Protein AF-A0A428RI08-F1 (afdb_monomer)

Secondary structure (DSSP, 8-state):
---------------------PPP-----PPPPPPPPP-------------------------------------S-TTTHHHHHHHHHHHHHHHHHHHHHHHHHHHHHHHHHHHHHHHHHHHHHHHHHHHHHHHHHHHHHHHHHHHHHHHHHHHHHHHHHHHHHHHHHHHHHHHHHHHHHHHHHHHHHHHHHHHHHHHHHHHHHHHHHHHHS--TT---HHHHHHHHHHHHHHHHHHHHHHHTT----GGGS-HHHHHHHHHH-TTHHHHHHH-HHHHHHHHHHHHHHHHHH-SSSTT--HHHHHHHHHHHHHHHHHHTTTTTSS-SSHHHHTT--

pLDDT: mean 71.92, std 23.35, range [28.39, 98.62]

Organism: NCBI:txid1325733

Sequence (337 aa):
MNTSEKRRPGPGNSSAHTLRTGVPNPNRNSMPAMPPRAAMAANTVSSPEETIEGGAPLTERKEKDATTTRSGSVKDKDREKERKERREKREKKERDRELEAALKEKDEKIAYLEKEMGIMEREFHRELDKLSQNESETATFWQAKHSALNQQFLRTDTELRLLRAEVEVREGEREELREGWEVLRRELKERDNEIRGLRGQVRGLKEWVSNSTRTDGQTCDEVFGDGMARLGNGLQNWVIVNFRKAKIKLDELDEATLAEINELVPMYEDLASTAKVHLLQSIVSRILVEMVFDAYFVGLSSEQTQQFRQMEKMLYSYGSSSLTSWNPMLTYLCSIF

Mean predicted aligned error: 22.51 Å

Foldseek 3Di:
DDDDDDDDDDDDDDDDDDDDDDDDDPDPPDDDDDDDDDDPDPPDDDDDDDDDDDDDDDDDDDDDDDDDDDDDDDDDDPPVVVVVCVVVVVVVVVVVVVVVVVVVVVVVVVVVVVVVVVVVVVVVVVVVVVVVVVVVVVVVVVVVVVVVVVVVVVVVVVVVVVVVVVVVVVVVVVVVVVVVVVVVVVVVVVVVVVVVVVVVVVVVVVVVVCVVPPPPPDPDVVNVVVVVVVVLVVLLVVLCVPPVPPQDDPVPDDPVVVVVLCVQPVPVVVCSVPPVSVSVSSVVVVVVCCVQPVQPDGPDDPVVSVVVVVVVVVVVVVCPPDVPPPPPPVVVVVVPD

Structure (mmCIF, N/CA/C/O backbone):
data_AF-A0A428RI08-F1
#
_entry.id   AF-A0A428RI08-F1
#
loop_
_atom_site.group_PDB
_atom_site.id
_atom_site.type_symbol
_atom_site.label_atom_id
_atom_site.label_alt_id
_atom_site.label_comp_id
_atom_site.label_asym_id
_atom_site.label_entity_id
_atom_site.label_seq_id
_atom_site.pdbx_PDB_ins_code
_atom_site.Cartn_x
_atom_site.Cartn_y
_atom_site.Cartn_z
_atom_site.occupancy
_atom_site.B_iso_or_equiv
_atom_site.auth_seq_id
_atom_site.auth_comp_id
_atom_site.auth_asym_id
_atom_site.auth_atom_id
_atom_site.pdbx_PDB_model_num
ATOM 1 N N . MET A 1 1 ? 5.835 -42.875 -29.818 1.00 38.00 1 MET A N 1
ATOM 2 C CA . MET A 1 1 ? 5.383 -43.078 -28.426 1.00 38.00 1 MET A CA 1
ATOM 3 C C . MET A 1 1 ? 4.379 -41.983 -28.095 1.00 38.00 1 MET A C 1
ATOM 5 O O . MET A 1 1 ? 4.693 -40.818 -28.291 1.00 38.00 1 MET A O 1
ATOM 9 N N . ASN A 1 2 ? 3.169 -42.415 -27.726 1.00 37.38 2 ASN A N 1
ATOM 10 C CA . ASN A 1 2 ? 1.968 -41.655 -27.330 1.00 37.38 2 ASN A CA 1
ATOM 11 C C . ASN A 1 2 ? 2.271 -40.650 -26.190 1.00 37.38 2 ASN A C 1
ATOM 13 O O . ASN A 1 2 ? 3.234 -40.867 -25.466 1.00 37.38 2 ASN A O 1
ATOM 17 N N . THR A 1 3 ? 1.527 -39.556 -25.966 1.00 39.69 3 THR A N 1
ATOM 18 C CA . THR A 1 3 ? 0.102 -39.551 -25.568 1.00 39.69 3 THR A CA 1
ATOM 19 C C . THR A 1 3 ? -0.643 -38.222 -25.818 1.00 39.69 3 THR A C 1
ATOM 21 O O . THR A 1 3 ? -0.297 -37.184 -25.265 1.00 39.69 3 THR A O 1
ATOM 24 N N . SER A 1 4 ? -1.708 -38.328 -26.616 1.00 39.44 4 SER A N 1
ATOM 25 C CA . SER A 1 4 ? -3.123 -37.987 -26.354 1.00 39.44 4 SER A CA 1
ATOM 26 C C . SER A 1 4 ? -3.568 -36.658 -25.699 1.00 39.44 4 SER A C 1
ATOM 28 O O . SER A 1 4 ? -3.448 -36.443 -24.499 1.00 39.44 4 SER A O 1
ATOM 30 N N . GLU A 1 5 ? -4.242 -35.867 -26.544 1.00 41.97 5 GLU A N 1
ATOM 31 C CA . GLU A 1 5 ? -5.432 -35.003 -26.383 1.00 41.97 5 GLU A CA 1
ATOM 32 C C . GLU A 1 5 ? -6.277 -35.035 -25.088 1.00 41.97 5 GLU A C 1
ATOM 34 O O . GLU A 1 5 ? -6.673 -36.107 -24.632 1.00 41.97 5 GLU A O 1
ATOM 39 N N . LYS A 1 6 ? -6.810 -33.855 -24.693 1.00 43.25 6 LYS A N 1
ATOM 40 C CA . LYS A 1 6 ? -8.266 -33.567 -24.808 1.00 43.25 6 LYS A CA 1
ATOM 41 C C . LYS A 1 6 ? -8.643 -32.076 -24.692 1.00 43.25 6 LYS A C 1
ATOM 43 O O . LYS A 1 6 ? -8.191 -31.363 -23.803 1.00 43.25 6 LYS A O 1
ATOM 48 N N . ARG A 1 7 ? -9.515 -31.623 -25.605 1.00 39.72 7 ARG A N 1
ATOM 49 C CA . ARG A 1 7 ? -10.143 -30.287 -25.708 1.00 39.72 7 ARG A CA 1
ATOM 50 C C . ARG A 1 7 ? -11.540 -30.249 -25.042 1.00 39.72 7 ARG A C 1
ATOM 52 O O . ARG A 1 7 ? -12.292 -31.181 -25.291 1.00 39.72 7 ARG A O 1
ATOM 59 N N . ARG A 1 8 ? -11.855 -29.107 -24.379 1.00 43.03 8 ARG A N 1
ATOM 60 C CA . ARG A 1 8 ? -13.138 -28.327 -24.207 1.00 43.03 8 ARG A CA 1
ATOM 61 C C . ARG A 1 8 ? -14.442 -29.046 -23.748 1.00 43.03 8 ARG A C 1
ATOM 63 O O . ARG A 1 8 ? -14.515 -30.248 -23.945 1.00 43.03 8 ARG A O 1
ATOM 70 N N . PRO A 1 9 ? -15.492 -28.363 -23.193 1.00 45.19 9 PRO A N 1
ATOM 71 C CA . PRO A 1 9 ? -15.973 -26.986 -23.485 1.00 45.19 9 PRO A CA 1
ATOM 72 C C . PRO A 1 9 ? -16.483 -26.126 -22.280 1.00 45.19 9 PRO A C 1
ATOM 74 O O . PRO A 1 9 ? -16.572 -26.603 -21.157 1.00 45.19 9 PRO A O 1
ATOM 77 N N . GLY A 1 10 ? -16.815 -24.840 -22.521 1.00 35.12 10 GLY A N 1
ATOM 78 C CA . GLY A 1 10 ? -17.704 -24.014 -21.653 1.00 35.12 10 GLY A CA 1
ATOM 79 C C . GLY A 1 10 ? -19.193 -24.332 -21.919 1.00 35.12 10 GLY A C 1
ATOM 80 O O . GLY A 1 10 ? -19.421 -25.368 -22.547 1.00 35.12 10 GLY A O 1
ATOM 81 N N . PRO A 1 11 ? -20.215 -23.495 -21.596 1.00 50.56 11 PRO A N 1
ATOM 82 C CA . PRO A 1 11 ? -20.267 -22.154 -20.974 1.00 50.56 11 PRO A CA 1
ATOM 83 C C . PRO A 1 11 ? -21.269 -22.064 -19.777 1.00 50.56 11 PRO A C 1
ATOM 85 O O . PRO A 1 11 ? -21.945 -23.038 -19.464 1.00 50.56 11 PRO A O 1
ATOM 88 N N . GLY A 1 12 ? -21.431 -20.902 -19.123 1.00 31.59 12 GLY A N 1
ATOM 89 C CA . GLY A 1 12 ? -22.518 -20.725 -18.141 1.00 31.59 12 GLY A CA 1
ATOM 90 C C . GLY A 1 12 ? -22.546 -19.385 -17.402 1.00 31.59 12 GLY A C 1
ATOM 91 O O . GLY A 1 12 ? -21.902 -19.224 -16.373 1.00 31.59 12 GLY A O 1
ATOM 92 N N . ASN A 1 13 ? -23.320 -18.443 -17.939 1.00 38.41 13 ASN A N 1
ATOM 93 C CA . ASN A 1 13 ? -23.815 -17.233 -17.274 1.00 38.41 13 ASN A CA 1
ATOM 94 C C . ASN A 1 13 ? -24.807 -17.605 -16.158 1.00 38.41 13 ASN A C 1
ATOM 96 O O . ASN A 1 13 ? -25.739 -18.347 -16.458 1.00 38.41 13 ASN A O 1
ATOM 100 N N . SER A 1 14 ? -24.720 -16.989 -14.970 1.00 34.19 14 SER A N 1
ATOM 101 C CA . SER A 1 14 ? -25.913 -16.648 -14.164 1.00 34.19 14 SER A CA 1
ATOM 102 C C . SER A 1 14 ? -25.590 -15.836 -12.901 1.00 34.19 14 SER A C 1
ATOM 104 O O . SER A 1 14 ? -24.942 -16.320 -11.979 1.00 34.19 14 SER A O 1
ATOM 106 N N . SER A 1 15 ? -26.097 -14.601 -12.909 1.00 35.25 15 SER A N 1
ATOM 107 C CA . SER A 1 15 ? -26.661 -13.787 -11.823 1.00 35.25 15 SER A CA 1
ATOM 108 C C . SER A 1 15 ? -26.354 -14.143 -10.363 1.00 35.25 15 SER A C 1
ATOM 110 O O . SER A 1 15 ? -26.899 -15.096 -9.810 1.00 35.25 15 SER A O 1
ATOM 112 N N . ALA A 1 16 ? -25.645 -13.243 -9.677 1.00 34.22 16 ALA A N 1
ATOM 113 C CA . ALA A 1 16 ? -25.710 -13.124 -8.224 1.00 34.22 16 ALA A CA 1
ATOM 114 C C . ALA A 1 16 ? -26.994 -12.365 -7.835 1.00 34.22 16 ALA A C 1
ATOM 116 O O . ALA A 1 16 ? -27.032 -11.136 -7.829 1.00 34.22 16 ALA A O 1
ATOM 117 N N . HIS A 1 17 ? -28.065 -13.107 -7.546 1.00 36.97 17 HIS A N 1
ATOM 118 C CA . HIS A 1 17 ? -29.241 -12.575 -6.863 1.00 36.97 17 HIS A CA 1
ATOM 119 C C . HIS A 1 17 ? -28.954 -12.421 -5.365 1.00 36.97 17 HIS A C 1
ATOM 121 O O . HIS A 1 17 ? -28.540 -13.356 -4.684 1.00 36.97 17 HIS A O 1
ATOM 127 N N . THR A 1 18 ? -29.230 -11.223 -4.859 1.00 43.56 18 THR A N 1
ATOM 128 C CA . THR A 1 18 ? -29.355 -10.876 -3.446 1.00 43.56 18 THR A CA 1
ATOM 129 C C . THR A 1 18 ? -30.381 -11.790 -2.769 1.00 43.56 18 THR A C 1
ATOM 131 O O . THR A 1 18 ? -31.575 -11.689 -3.047 1.00 43.56 18 THR A O 1
ATOM 134 N N . LEU A 1 19 ? -29.941 -12.657 -1.855 1.00 35.06 19 LEU A N 1
ATOM 135 C CA . LEU A 1 19 ? -30.832 -13.390 -0.955 1.00 35.06 19 LEU A CA 1
ATOM 136 C C . LEU A 1 19 ? -30.675 -12.856 0.465 1.00 35.06 19 LEU A C 1
ATOM 138 O O . LEU A 1 19 ? -29.778 -13.202 1.225 1.00 35.06 19 LEU A O 1
ATOM 142 N N . ARG A 1 20 ? -31.612 -11.968 0.783 1.00 42.12 20 ARG A N 1
ATOM 143 C CA . ARG A 1 20 ? -31.980 -11.529 2.120 1.00 42.12 20 ARG A CA 1
ATOM 144 C C . ARG A 1 20 ? -32.713 -12.691 2.793 1.00 42.12 20 ARG A C 1
ATOM 146 O O . ARG A 1 20 ? -33.904 -12.877 2.566 1.00 42.12 20 ARG A O 1
ATOM 153 N N . THR A 1 21 ? -32.022 -13.479 3.608 1.00 37.50 21 THR A N 1
ATOM 154 C CA . THR A 1 21 ? -32.661 -14.477 4.477 1.00 37.50 21 THR A CA 1
ATOM 155 C C . THR A 1 21 ? -32.718 -13.931 5.895 1.00 37.50 21 THR A C 1
ATOM 157 O O . THR A 1 21 ? -31.757 -14.012 6.656 1.00 37.50 21 THR A O 1
ATOM 160 N N . GLY A 1 22 ? -33.863 -13.332 6.226 1.00 37.53 22 GLY A N 1
ATOM 161 C CA . GLY A 1 22 ? -34.258 -13.103 7.607 1.00 37.53 22 GLY A CA 1
ATOM 162 C C . GLY A 1 22 ? -34.590 -14.441 8.257 1.00 37.53 22 GLY A C 1
ATOM 163 O O . GLY A 1 22 ? -35.453 -15.170 7.771 1.00 37.53 22 GLY A O 1
ATOM 164 N N . VAL A 1 23 ? -33.897 -14.758 9.346 1.00 40.25 23 VAL A N 1
ATOM 165 C CA . VAL A 1 23 ? -34.265 -15.859 10.235 1.00 40.25 23 VAL A CA 1
ATOM 166 C C . VAL A 1 23 ? -35.221 -15.294 11.292 1.00 40.25 23 VAL A C 1
ATOM 168 O O . VAL A 1 23 ? -34.875 -14.307 11.947 1.00 40.25 23 VAL A O 1
ATOM 171 N N . PRO A 1 24 ? -36.428 -15.860 11.461 1.00 43.16 24 PRO A N 1
ATOM 172 C CA . PRO A 1 24 ? -37.362 -15.422 12.483 1.00 43.16 24 PRO A CA 1
ATOM 173 C C . PRO A 1 24 ? -36.904 -15.948 13.847 1.00 43.16 24 PRO A C 1
ATOM 175 O O . PRO A 1 24 ? -36.731 -17.146 14.044 1.00 43.16 24 PRO A O 1
ATOM 178 N N . ASN A 1 25 ? -36.700 -15.024 14.782 1.00 41.72 25 ASN A N 1
ATOM 179 C CA . ASN A 1 25 ? -36.345 -15.285 16.173 1.00 41.72 25 ASN A CA 1
ATOM 180 C C . ASN A 1 25 ? -37.520 -15.965 16.914 1.00 41.72 25 ASN A C 1
ATOM 182 O O . ASN A 1 25 ? -38.560 -15.318 17.080 1.00 41.72 25 ASN A O 1
ATOM 186 N N . PRO A 1 26 ? -37.404 -17.216 17.399 1.00 52.75 26 PRO A N 1
ATOM 187 C CA . PRO A 1 26 ? -38.421 -17.832 18.229 1.00 52.75 26 PRO A CA 1
ATOM 188 C C . PRO A 1 26 ? -38.021 -17.644 19.693 1.00 52.75 26 PRO A C 1
ATOM 190 O O . PRO A 1 26 ? -37.522 -18.561 20.334 1.00 52.75 26 PRO A O 1
ATOM 193 N N . ASN A 1 27 ? -38.195 -16.435 20.227 1.00 40.78 27 ASN A N 1
ATOM 194 C CA . ASN A 1 27 ? -38.154 -16.248 21.676 1.00 40.78 27 ASN A CA 1
ATOM 195 C C . ASN A 1 27 ? -38.974 -15.028 22.114 1.00 40.78 27 ASN A C 1
ATOM 197 O O . ASN A 1 27 ? -38.464 -14.036 22.631 1.00 40.78 27 ASN A O 1
ATOM 201 N N . ARG A 1 28 ? -40.291 -15.094 21.890 1.00 46.59 28 ARG A N 1
ATOM 202 C CA . ARG A 1 28 ? -41.254 -14.285 22.648 1.00 46.59 28 ARG A CA 1
ATOM 203 C C . ARG A 1 28 ? -41.591 -15.032 23.936 1.00 46.59 28 ARG A C 1
ATOM 205 O O . ARG A 1 28 ? -42.659 -15.622 24.053 1.00 46.59 28 ARG A O 1
ATOM 212 N N . ASN A 1 29 ? -40.684 -14.975 24.907 1.00 46.50 29 ASN A N 1
ATOM 213 C CA . ASN A 1 29 ? -41.072 -15.212 26.289 1.00 46.50 29 ASN A CA 1
ATOM 214 C C . ASN A 1 29 ? -41.754 -13.943 26.798 1.00 46.50 29 ASN A C 1
ATOM 216 O O . ASN A 1 29 ? -41.134 -12.896 26.977 1.00 46.50 29 ASN A O 1
ATOM 220 N N . SER A 1 30 ? -43.070 -14.054 26.953 1.00 52.72 30 SER A N 1
ATOM 221 C CA . SER A 1 30 ? -43.904 -13.141 27.722 1.00 52.72 30 SER A CA 1
ATOM 222 C C . SER A 1 30 ? -43.235 -12.885 29.078 1.00 52.72 30 SER A C 1
ATOM 224 O O . SER A 1 30 ? -42.943 -13.817 29.825 1.00 52.72 30 SER A O 1
ATOM 226 N N . MET A 1 31 ? -42.972 -11.616 29.397 1.00 54.28 31 MET A N 1
ATOM 227 C CA . MET A 1 31 ? -42.713 -11.232 30.782 1.00 54.28 31 MET A CA 1
ATOM 228 C C . MET A 1 31 ? -44.011 -11.421 31.579 1.00 54.28 31 MET A C 1
ATOM 230 O O . MET A 1 31 ? -45.072 -11.021 31.083 1.00 54.28 31 MET A O 1
ATOM 234 N N . PRO A 1 32 ? -43.975 -11.983 32.799 1.00 56.16 32 PRO A N 1
ATOM 235 C CA . PRO A 1 32 ? -45.074 -11.822 33.737 1.00 56.16 32 PRO A CA 1
ATOM 236 C C . PRO A 1 32 ? -45.197 -10.334 34.078 1.00 56.16 32 PRO A C 1
ATOM 238 O O . PRO A 1 32 ? -44.205 -9.686 34.420 1.00 56.16 32 PRO A O 1
ATOM 241 N N . ALA A 1 33 ? -46.402 -9.784 33.941 1.00 52.84 33 ALA A N 1
ATOM 242 C CA . ALA A 1 33 ? -46.696 -8.403 34.297 1.00 52.84 33 ALA A CA 1
ATOM 243 C C . ALA A 1 33 ? -46.314 -8.128 35.761 1.00 52.84 33 ALA A C 1
ATOM 245 O O . ALA A 1 33 ? -46.618 -8.923 36.652 1.00 52.84 33 ALA A O 1
ATOM 246 N N . MET A 1 34 ? -45.658 -6.990 36.004 1.00 55.16 34 MET A N 1
ATOM 247 C CA . MET A 1 34 ? -45.415 -6.496 37.359 1.00 55.16 34 MET A CA 1
ATOM 248 C C . MET A 1 34 ? -46.757 -6.253 38.073 1.00 55.16 34 MET A C 1
ATOM 250 O O . MET A 1 34 ? -47.666 -5.691 37.455 1.00 55.16 34 MET A O 1
ATOM 254 N N . PRO A 1 35 ? -46.896 -6.615 39.361 1.00 58.78 35 PRO A N 1
ATOM 255 C CA . PRO A 1 35 ? -48.077 -6.251 40.133 1.00 58.78 35 PRO A CA 1
ATOM 256 C C . PRO A 1 35 ? -48.156 -4.719 40.275 1.00 58.78 35 PRO A C 1
ATOM 258 O O . PRO A 1 35 ? -47.114 -4.053 40.349 1.00 58.78 35 PRO A O 1
ATOM 261 N N . PRO A 1 36 ? -49.367 -4.132 40.294 1.00 55.12 36 PRO A N 1
ATOM 262 C CA . PRO A 1 36 ? -49.527 -2.688 40.358 1.00 55.12 36 PRO A CA 1
ATOM 263 C C . PRO A 1 36 ? -48.938 -2.158 41.667 1.00 55.12 36 PRO A C 1
ATOM 265 O O . PRO A 1 36 ? -49.257 -2.638 42.755 1.00 55.12 36 PRO A O 1
ATOM 268 N N . ARG A 1 37 ? -48.069 -1.148 41.554 1.00 48.03 37 ARG A N 1
ATOM 269 C CA . ARG A 1 37 ? -47.580 -0.371 42.695 1.00 48.03 37 ARG A CA 1
ATOM 270 C C . ARG A 1 37 ? -48.778 0.282 43.384 1.00 48.03 37 ARG A C 1
ATOM 272 O O . ARG A 1 37 ? -49.422 1.145 42.792 1.00 48.03 37 ARG A O 1
ATOM 279 N N . ALA A 1 38 ? -49.042 -0.090 44.633 1.00 40.97 38 ALA A N 1
ATOM 280 C CA . ALA A 1 38 ? -49.835 0.744 45.522 1.00 40.97 38 ALA A CA 1
ATOM 281 C C . ALA A 1 38 ? -49.103 2.086 45.672 1.00 40.97 38 ALA A C 1
ATOM 283 O O . ALA A 1 38 ? -47.937 2.133 46.070 1.00 40.97 38 ALA A O 1
ATOM 284 N N . ALA A 1 39 ? -49.768 3.168 45.277 1.00 39.56 39 ALA A N 1
ATOM 285 C CA . ALA A 1 39 ? -49.288 4.518 45.498 1.00 39.56 39 ALA A CA 1
ATOM 286 C C . ALA A 1 39 ? -49.259 4.774 47.010 1.00 39.56 39 ALA A C 1
ATOM 288 O O . ALA A 1 39 ? -50.296 5.008 47.626 1.00 39.56 39 ALA A O 1
ATOM 289 N N . MET A 1 40 ? -48.073 4.718 47.614 1.00 35.97 40 MET A N 1
ATOM 290 C CA . MET A 1 40 ? -47.849 5.340 48.913 1.00 35.97 40 MET A CA 1
ATOM 291 C C . MET A 1 40 ? -47.904 6.850 48.685 1.00 35.97 40 MET A C 1
ATOM 293 O O . MET A 1 40 ? -46.939 7.458 48.219 1.00 35.97 40 MET A O 1
ATOM 297 N N . ALA A 1 41 ? -49.072 7.438 48.942 1.00 35.28 41 ALA A N 1
ATOM 298 C CA . ALA A 1 41 ? -49.211 8.873 49.100 1.00 35.28 41 ALA A CA 1
ATOM 299 C C . ALA A 1 41 ? -48.296 9.298 50.255 1.00 35.28 41 ALA A C 1
ATOM 301 O O . ALA A 1 41 ? -48.508 8.927 51.409 1.00 35.28 41 ALA A O 1
ATOM 302 N N . ALA A 1 42 ? -47.241 10.033 49.918 1.00 31.92 42 ALA A N 1
ATOM 303 C CA . ALA A 1 42 ? -46.391 10.699 50.882 1.00 31.92 42 ALA A CA 1
ATOM 304 C C . ALA A 1 42 ? -47.218 11.791 51.568 1.00 31.92 42 ALA A C 1
ATOM 306 O O . ALA A 1 42 ? -47.383 12.885 51.034 1.00 31.92 42 ALA A O 1
ATOM 307 N N . ASN A 1 43 ? -47.758 11.479 52.745 1.00 30.78 43 ASN A N 1
ATOM 308 C CA . ASN A 1 43 ? -48.304 12.476 53.650 1.00 30.78 43 ASN A CA 1
ATOM 309 C C . ASN A 1 43 ? -47.144 13.015 54.496 1.00 30.78 43 ASN A C 1
ATOM 311 O O . ASN A 1 43 ? -46.893 12.579 55.616 1.00 30.78 43 ASN A O 1
ATOM 315 N N . THR A 1 44 ? -46.376 13.928 53.910 1.00 32.97 44 THR A N 1
ATOM 316 C CA . THR A 1 44 ? -45.509 14.828 54.667 1.00 32.97 44 THR A CA 1
ATOM 317 C C . THR A 1 44 ? -46.337 16.035 55.082 1.00 32.97 44 THR A C 1
ATOM 319 O O . THR A 1 44 ? -46.796 16.769 54.212 1.00 32.97 44 THR A O 1
ATOM 322 N N . VAL A 1 45 ? -46.505 16.214 56.394 1.00 31.80 45 VAL A N 1
ATOM 323 C CA . VAL A 1 45 ? -46.349 17.467 57.164 1.00 31.80 45 VAL A CA 1
ATOM 324 C C . VAL A 1 45 ? -47.277 17.462 58.388 1.00 31.80 45 VAL A C 1
ATOM 326 O O . VAL A 1 45 ? -48.492 17.574 58.292 1.00 31.80 45 VAL A O 1
ATOM 329 N N . SER A 1 46 ? -46.644 17.402 59.556 1.00 31.42 46 SER A N 1
ATOM 330 C CA . SER A 1 46 ? -47.055 18.032 60.817 1.00 31.42 46 SER A CA 1
ATOM 331 C C . SER A 1 46 ? -45.854 18.896 61.220 1.00 31.42 46 SER A C 1
ATOM 333 O O . SER A 1 46 ? -44.745 18.369 61.189 1.00 31.42 46 SER A O 1
ATOM 335 N N . SER A 1 47 ? -45.890 20.175 61.588 1.00 32.25 47 SER A N 1
ATOM 336 C CA . SER A 1 47 ? -46.896 21.212 61.878 1.00 32.25 47 SER A CA 1
ATOM 337 C C . SER A 1 47 ? -46.132 22.569 61.779 1.00 32.25 47 SER A C 1
ATOM 339 O O . SER A 1 47 ? -44.894 22.520 61.790 1.00 32.25 47 SER A O 1
ATOM 341 N N . PRO A 1 48 ? -46.765 23.758 61.678 1.00 41.28 48 PRO A N 1
ATOM 342 C CA . PRO A 1 48 ? -47.096 24.482 62.917 1.00 41.28 48 PRO A CA 1
ATOM 343 C C . PRO A 1 48 ? -48.402 25.315 62.890 1.00 41.28 48 PRO A C 1
ATOM 345 O O . PRO A 1 48 ? -48.892 25.701 61.836 1.00 41.28 48 PRO A O 1
ATOM 348 N N . GLU A 1 49 ? -48.911 25.546 64.108 1.00 31.95 49 GLU A N 1
ATOM 349 C CA . GLU A 1 49 ? -49.739 26.653 64.642 1.00 31.95 49 GLU A CA 1
ATOM 350 C C . GLU A 1 49 ? -50.623 27.511 63.713 1.00 31.95 49 GLU A C 1
ATOM 352 O O . GLU A 1 49 ? -50.118 28.247 62.878 1.00 31.95 49 GLU A O 1
ATOM 357 N N . GLU A 1 50 ? -51.931 27.571 64.021 1.00 32.84 50 GLU A N 1
ATOM 358 C CA . GLU A 1 50 ? -52.594 28.806 64.493 1.00 32.84 50 GLU A CA 1
ATOM 359 C C . GLU A 1 50 ? -54.024 28.549 65.036 1.00 32.84 50 GLU A C 1
ATOM 361 O O . GLU A 1 50 ? -54.888 27.960 64.394 1.00 32.84 50 GLU A O 1
ATOM 366 N N . THR A 1 51 ? -54.202 28.958 66.292 1.00 30.94 51 THR A N 1
ATOM 367 C CA . THR A 1 51 ? -55.319 29.636 66.976 1.00 30.94 51 THR A CA 1
ATOM 368 C C . THR A 1 51 ? -56.690 29.827 66.279 1.00 30.94 51 THR A C 1
ATOM 370 O O . THR A 1 51 ? -56.764 30.414 65.207 1.00 30.94 51 THR A O 1
ATOM 373 N N . ILE A 1 52 ? -57.781 29.513 67.010 1.00 32.84 52 ILE A N 1
ATOM 374 C CA . ILE A 1 52 ? -58.942 30.380 67.384 1.00 32.84 52 ILE A CA 1
ATOM 375 C C . ILE A 1 52 ? -60.277 29.601 67.489 1.00 32.84 52 ILE A C 1
ATOM 377 O O . ILE A 1 52 ? -60.769 29.019 66.533 1.00 32.84 52 ILE A O 1
ATOM 381 N N . GLU A 1 53 ? -60.830 29.683 68.707 1.00 30.89 53 GLU A N 1
ATOM 382 C CA . GLU A 1 53 ? -62.233 29.705 69.165 1.00 30.89 53 GLU A CA 1
ATOM 383 C C . GLU A 1 53 ? -63.304 28.700 68.702 1.00 30.89 53 GLU A C 1
ATOM 385 O O . GLU A 1 53 ? -63.665 28.588 67.537 1.00 30.89 53 GLU A O 1
ATOM 390 N N . GLY A 1 54 ? -64.014 28.180 69.716 1.00 30.09 54 GLY A N 1
ATOM 391 C CA . GLY A 1 54 ? -65.480 28.194 69.699 1.00 30.09 54 GLY A CA 1
ATOM 392 C C . GLY A 1 54 ? -66.163 26.994 70.356 1.00 30.09 54 GLY A C 1
ATOM 393 O O . GLY A 1 54 ? -66.236 25.927 69.763 1.00 30.09 54 GLY A O 1
ATOM 394 N N . GLY A 1 55 ? -66.779 27.211 71.526 1.00 29.56 55 GLY A N 1
ATOM 395 C CA . GLY A 1 55 ? -67.992 26.476 71.924 1.00 29.56 55 GLY A CA 1
ATOM 396 C C . GLY A 1 55 ? -67.863 25.439 73.044 1.00 29.56 55 GLY A C 1
ATOM 397 O O . GLY A 1 55 ? -67.714 24.247 72.802 1.00 29.56 55 GLY A O 1
ATOM 398 N N . ALA A 1 56 ? -68.021 25.899 74.284 1.00 33.47 56 ALA A N 1
ATOM 399 C CA . ALA A 1 56 ? -68.375 25.098 75.461 1.00 33.47 56 ALA A CA 1
ATOM 400 C C . ALA A 1 56 ? -69.895 24.739 75.462 1.00 33.47 56 ALA A C 1
ATOM 402 O O . ALA A 1 56 ? -70.616 25.180 74.569 1.00 33.47 56 ALA A O 1
ATOM 403 N N . PRO A 1 57 ? -70.466 24.162 76.540 1.00 45.53 57 PRO A N 1
ATOM 404 C CA . PRO A 1 57 ? -70.249 22.827 77.128 1.00 45.53 57 PRO A CA 1
ATOM 405 C C . PRO A 1 57 ? -71.603 22.108 77.401 1.00 45.53 57 PRO A C 1
ATOM 407 O O . PRO A 1 57 ? -72.648 22.715 77.212 1.00 45.53 57 PRO A O 1
ATOM 410 N N . LEU A 1 58 ? -71.622 20.873 77.937 1.00 34.47 58 LEU A N 1
ATOM 411 C CA . LEU A 1 58 ? -72.748 20.371 78.765 1.00 34.47 58 LEU A CA 1
ATOM 412 C C . LEU A 1 58 ? -72.333 19.189 79.679 1.00 34.47 58 LEU A C 1
ATOM 414 O O . LEU A 1 58 ? -72.297 18.032 79.282 1.00 34.47 58 LEU A O 1
ATOM 418 N N . THR A 1 59 ? -72.006 19.569 80.919 1.00 34.34 59 THR A N 1
ATOM 419 C CA . THR A 1 59 ? -72.463 19.044 82.229 1.00 34.34 59 THR A CA 1
ATOM 420 C C . THR A 1 59 ? -72.338 17.569 82.652 1.00 34.34 59 THR A C 1
ATOM 422 O O . THR A 1 59 ? -73.008 16.677 82.145 1.00 34.34 59 THR A O 1
ATOM 425 N N . GLU A 1 60 ? -71.584 17.431 83.750 1.00 31.84 60 GLU A N 1
ATOM 426 C CA . GLU A 1 60 ? -71.688 16.549 84.927 1.00 31.84 60 GLU A CA 1
ATOM 427 C C . GLU A 1 60 ? -73.021 15.828 85.214 1.00 31.84 60 GLU A C 1
ATOM 429 O O . GLU A 1 60 ? -74.098 16.414 85.099 1.00 31.84 60 GLU A O 1
ATOM 434 N N . ARG A 1 61 ? -72.920 14.646 85.851 1.00 34.81 61 ARG A N 1
ATOM 435 C CA . ARG A 1 61 ? -73.670 14.352 87.089 1.00 34.81 61 ARG A CA 1
ATOM 436 C C . ARG A 1 61 ? -72.999 13.278 87.955 1.00 34.81 61 ARG A C 1
ATOM 438 O O . ARG A 1 61 ? -72.584 12.225 87.488 1.00 34.81 61 ARG A O 1
ATOM 445 N N . LYS A 1 62 ? -72.919 13.614 89.239 1.00 35.12 62 LYS A N 1
ATOM 446 C CA . LYS A 1 62 ? -72.383 12.893 90.395 1.00 35.12 62 LYS A CA 1
ATOM 447 C C . LYS A 1 62 ? -73.576 12.596 91.300 1.00 35.12 62 LYS A C 1
ATOM 449 O O . LYS A 1 62 ? -74.364 13.509 91.530 1.00 35.12 62 LYS A O 1
ATOM 454 N N . GLU A 1 63 ? -73.686 11.396 91.857 1.00 31.89 63 GLU A N 1
ATOM 455 C CA . GLU A 1 63 ? -74.646 11.120 92.932 1.00 31.89 63 GLU A CA 1
ATOM 456 C C . GLU A 1 63 ? -73.945 10.517 94.148 1.00 31.89 63 GLU A C 1
ATOM 458 O O . GLU A 1 63 ? -72.998 9.737 94.044 1.00 31.89 63 GLU A O 1
ATOM 463 N N . LYS A 1 64 ? -74.390 10.990 95.310 1.00 33.59 64 LYS A N 1
ATOM 464 C CA . LYS A 1 64 ? -73.837 10.788 96.643 1.00 33.59 64 LYS A CA 1
ATOM 465 C C . LYS A 1 64 ? -75.022 10.665 97.607 1.00 33.59 64 LYS A C 1
ATOM 467 O O . LYS A 1 64 ? -75.967 11.430 97.464 1.00 33.59 64 LYS A O 1
ATOM 472 N N . ASP A 1 65 ? -74.871 9.773 98.586 1.00 28.39 65 ASP A N 1
ATOM 473 C CA . ASP A 1 65 ? -75.541 9.688 99.896 1.00 28.39 65 ASP A CA 1
ATOM 474 C C . ASP A 1 65 ? -77.082 9.594 99.978 1.00 28.39 65 ASP A C 1
ATOM 476 O O . ASP A 1 65 ? -77.810 10.461 99.514 1.00 28.39 65 ASP A O 1
ATOM 480 N N . ALA A 1 66 ? -77.577 8.607 100.743 1.00 30.53 66 ALA A N 1
ATOM 481 C CA . ALA A 1 66 ? -78.081 8.821 102.114 1.00 30.53 66 ALA A CA 1
ATOM 482 C C . ALA A 1 66 ? -79.107 7.751 102.571 1.00 30.53 66 ALA A C 1
ATOM 484 O O . ALA A 1 66 ? -80.184 7.604 102.010 1.00 30.53 66 ALA A O 1
ATOM 485 N N . THR A 1 67 ? -78.755 7.079 103.674 1.00 30.39 67 THR A N 1
ATOM 486 C CA . THR A 1 67 ? -79.550 6.891 104.909 1.00 30.39 67 THR A CA 1
ATOM 487 C C . THR A 1 67 ? -80.972 6.309 104.850 1.00 30.39 67 THR A C 1
ATOM 489 O O . THR A 1 67 ? -81.896 6.920 104.331 1.00 30.39 67 THR A O 1
ATOM 492 N N . THR A 1 68 ? -81.227 5.253 105.635 1.00 32.94 68 THR A N 1
ATOM 493 C CA . THR A 1 68 ? -82.483 5.147 106.405 1.00 32.94 68 THR A CA 1
ATOM 494 C C . THR A 1 68 ? -82.251 4.438 107.742 1.00 32.94 68 THR A C 1
ATOM 496 O O . THR A 1 68 ? -81.638 3.379 107.835 1.00 32.94 68 THR A O 1
ATOM 499 N N . THR A 1 69 ? -82.743 5.097 108.782 1.00 30.34 69 THR A N 1
ATOM 500 C CA . THR A 1 69 ? -82.782 4.756 110.202 1.00 30.34 69 THR A CA 1
ATOM 501 C C . THR A 1 69 ? -83.980 3.856 110.522 1.00 30.34 69 THR A C 1
ATOM 503 O O . THR A 1 69 ? -85.032 4.033 109.916 1.00 30.34 69 THR A O 1
ATOM 506 N N . ARG A 1 70 ? -83.897 2.993 111.551 1.00 33.47 70 ARG A N 1
ATOM 507 C CA . ARG A 1 70 ? -84.960 2.922 112.578 1.00 33.47 70 ARG A CA 1
ATOM 508 C C . ARG A 1 70 ? -84.571 2.134 113.829 1.00 33.47 70 ARG A C 1
ATOM 510 O O . ARG A 1 70 ? -83.972 1.068 113.774 1.00 33.47 70 ARG A O 1
ATOM 517 N N . SER A 1 71 ? -84.976 2.709 114.952 1.00 29.34 71 SER A N 1
ATOM 518 C CA . SER A 1 71 ? -84.849 2.274 116.335 1.00 29.34 71 SER A CA 1
ATOM 519 C C . SER A 1 71 ? -86.048 1.435 116.805 1.00 29.34 71 SER A C 1
ATOM 521 O O . SER A 1 71 ? -87.152 1.571 116.278 1.00 29.34 71 SER A O 1
ATOM 523 N N . GLY A 1 72 ? -85.849 0.668 117.886 1.00 30.55 72 GLY A N 1
ATOM 524 C CA . GLY A 1 72 ? -86.865 0.544 118.936 1.00 30.55 72 GLY A CA 1
ATOM 525 C C . GLY A 1 72 ? -87.304 -0.862 119.366 1.00 30.55 72 GLY A C 1
ATOM 526 O O . GLY A 1 72 ? -88.088 -1.513 118.689 1.00 30.55 72 GLY A O 1
ATOM 527 N N . SER A 1 73 ? -86.938 -1.182 120.612 1.00 36.41 73 SER A N 1
ATOM 528 C CA . SER A 1 73 ? -87.760 -1.833 121.650 1.00 36.41 73 SER A CA 1
ATOM 529 C C . SER A 1 73 ? -87.398 -3.259 122.087 1.00 36.41 73 SER A C 1
ATOM 531 O O . SER A 1 73 ? -87.187 -4.178 121.301 1.00 36.41 73 SER A O 1
ATOM 533 N N . VAL A 1 74 ? -87.335 -3.380 123.413 1.00 35.53 74 VAL A N 1
ATOM 534 C CA . VAL A 1 74 ? -86.855 -4.474 124.256 1.00 35.53 74 VAL A CA 1
ATOM 535 C C . VAL A 1 74 ? -88.050 -5.020 125.034 1.00 35.53 74 VAL A C 1
ATOM 537 O O . VAL A 1 74 ? -88.632 -4.269 125.811 1.00 35.53 74 VAL A O 1
ATOM 540 N N . LYS A 1 75 ? -88.378 -6.305 124.861 1.00 39.25 75 LYS A N 1
ATOM 541 C CA . LYS A 1 75 ? -88.711 -7.288 125.917 1.00 39.25 75 LYS A CA 1
ATOM 542 C C . LYS A 1 75 ? -89.305 -8.561 125.303 1.00 39.25 75 LYS A C 1
ATOM 544 O O . LYS A 1 75 ? -90.008 -8.503 124.303 1.00 39.25 75 LYS A O 1
ATOM 549 N N . ASP A 1 76 ? -88.985 -9.685 125.937 1.00 42.16 76 ASP A N 1
ATOM 550 C CA . ASP A 1 76 ? -89.579 -11.020 125.771 1.00 42.16 76 ASP A CA 1
ATOM 551 C C . ASP A 1 76 ? -89.209 -11.866 124.549 1.00 42.16 76 ASP A C 1
ATOM 553 O O . ASP A 1 76 ? -90.097 -12.435 123.929 1.00 42.16 76 ASP A O 1
ATOM 557 N N . LYS A 1 77 ? -87.916 -12.063 124.231 1.00 42.97 77 LYS A N 1
ATOM 558 C CA . LYS A 1 77 ? -87.500 -13.141 123.294 1.00 42.97 77 LYS A CA 1
ATOM 559 C C . LYS A 1 77 ? -86.138 -13.799 123.589 1.00 42.97 77 LYS A C 1
ATOM 561 O O . LYS A 1 77 ? -85.427 -14.168 122.657 1.00 42.97 77 LYS A O 1
ATOM 566 N N . ASP A 1 78 ? -85.782 -14.055 124.848 1.00 45.88 78 ASP A N 1
ATOM 567 C CA . ASP A 1 78 ? -84.490 -14.694 125.205 1.00 45.88 78 ASP A CA 1
ATOM 568 C C . ASP A 1 78 ? -84.362 -16.195 124.858 1.00 45.88 78 ASP A C 1
ATOM 570 O O . ASP A 1 78 ? -83.318 -16.797 125.078 1.00 45.88 78 ASP A O 1
ATOM 574 N N . ARG A 1 79 ? -85.370 -16.816 124.225 1.00 48.03 79 ARG A N 1
ATOM 575 C CA . ARG A 1 79 ? -85.243 -18.161 123.610 1.00 48.03 79 ARG A CA 1
ATOM 576 C C . ARG A 1 79 ? -85.444 -18.198 122.090 1.00 48.03 79 ARG A C 1
ATOM 578 O O . ARG A 1 79 ? -85.138 -19.204 121.453 1.00 48.03 79 ARG A O 1
ATOM 585 N N . GLU A 1 80 ? -85.915 -17.106 121.485 1.00 48.66 80 GLU A N 1
ATOM 586 C CA . GLU A 1 80 ? -86.151 -17.002 120.034 1.00 48.66 80 GLU A CA 1
ATOM 587 C C . GLU A 1 80 ? -85.060 -16.173 119.336 1.00 48.66 80 GLU A C 1
ATOM 589 O O . GLU A 1 80 ? -84.719 -16.448 118.187 1.00 48.66 80 GLU A O 1
ATOM 594 N N . LYS A 1 81 ? -84.435 -15.230 120.055 1.00 50.12 81 LYS A N 1
ATOM 595 C CA . LYS A 1 81 ? -83.298 -14.426 119.589 1.00 50.12 81 LYS A CA 1
ATOM 596 C C . LYS A 1 81 ? -82.041 -15.272 119.383 1.00 50.12 81 LYS A C 1
ATOM 598 O O . LYS A 1 81 ? -81.388 -15.123 118.364 1.00 50.12 81 LYS A O 1
ATOM 603 N N . GLU A 1 82 ? -81.791 -16.258 120.245 1.00 52.50 82 GLU A N 1
ATOM 604 C CA . GLU A 1 82 ? -80.669 -17.197 120.094 1.00 52.50 82 GLU A CA 1
ATOM 605 C C . GLU A 1 82 ? -80.876 -18.172 118.913 1.00 52.50 82 GLU A C 1
ATOM 607 O O . GLU A 1 82 ? -79.927 -18.535 118.217 1.00 52.50 82 GLU A O 1
ATOM 612 N N . ARG A 1 83 ? -82.130 -18.559 118.620 1.00 54.94 83 ARG A N 1
ATOM 613 C CA . ARG A 1 83 ? -82.490 -19.363 117.434 1.00 54.94 83 ARG A CA 1
ATOM 614 C C . ARG A 1 83 ? -82.454 -18.546 116.141 1.00 54.94 83 ARG A C 1
ATOM 616 O O . ARG A 1 83 ? -82.016 -19.080 115.124 1.00 54.94 83 ARG A O 1
ATOM 623 N N . LYS A 1 84 ? -82.879 -17.279 116.170 1.00 57.12 84 LYS A N 1
ATOM 624 C CA . LYS A 1 84 ? -82.848 -16.361 115.023 1.00 57.12 84 LYS A CA 1
ATOM 625 C C . LYS A 1 84 ? -81.429 -15.876 114.722 1.00 57.12 84 LYS A C 1
ATOM 627 O O . LYS A 1 84 ? -81.034 -15.949 113.572 1.00 57.12 84 LYS A O 1
ATOM 632 N N . GLU A 1 85 ? -80.618 -15.554 115.729 1.00 58.84 85 GLU A N 1
ATOM 633 C CA . GLU A 1 85 ? -79.180 -15.296 115.567 1.00 58.84 85 GLU A CA 1
ATOM 634 C C . GLU A 1 85 ? -78.432 -16.552 115.117 1.00 58.84 85 GLU A C 1
ATOM 636 O O . GLU A 1 85 ? -77.583 -16.459 114.240 1.00 58.84 85 GLU A O 1
ATOM 641 N N . ARG A 1 86 ? -78.752 -17.754 115.629 1.00 61.28 86 AR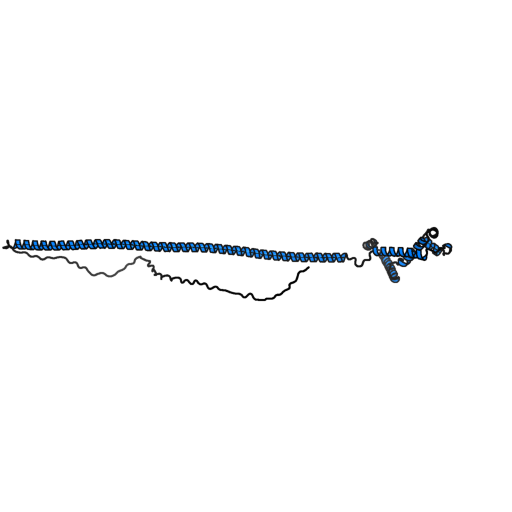G A N 1
ATOM 642 C CA . ARG A 1 86 ? -78.179 -19.002 115.083 1.00 61.28 86 ARG A CA 1
ATOM 643 C C . ARG A 1 86 ? -78.596 -19.245 113.637 1.00 61.28 86 ARG A C 1
ATOM 645 O O . ARG A 1 86 ? -77.775 -19.754 112.882 1.00 61.28 86 ARG A O 1
ATOM 652 N N . ARG A 1 87 ? -79.830 -18.912 113.247 1.00 64.56 87 ARG A N 1
ATOM 653 C CA . ARG A 1 87 ? -80.337 -19.069 111.876 1.00 64.56 87 ARG A CA 1
ATOM 654 C C . ARG A 1 87 ? -79.735 -18.033 110.928 1.00 64.56 87 ARG A C 1
ATOM 656 O O . ARG A 1 87 ? -79.189 -18.431 109.915 1.00 64.56 87 ARG A O 1
ATOM 663 N N . GLU A 1 88 ? -79.699 -16.760 111.302 1.00 67.12 88 GLU A N 1
ATOM 664 C CA . GLU A 1 88 ? -79.052 -15.681 110.545 1.00 67.12 88 GLU A CA 1
ATOM 665 C C . GLU A 1 88 ? -77.535 -15.877 110.465 1.00 67.12 88 GLU A C 1
ATOM 667 O O . GLU A 1 88 ? -76.946 -15.658 109.416 1.00 67.12 88 GLU A O 1
ATOM 672 N N . LYS A 1 89 ? -76.882 -16.372 111.524 1.00 70.62 89 LYS A N 1
ATOM 673 C CA . LYS A 1 89 ? -75.454 -16.734 111.505 1.00 70.62 89 LYS A CA 1
ATOM 674 C C . LYS A 1 89 ? -75.189 -17.971 110.648 1.00 70.62 89 LYS A C 1
ATOM 676 O O . LYS A 1 89 ? -74.109 -18.077 110.079 1.00 70.62 89 LYS A O 1
ATOM 681 N N . ARG A 1 90 ? -76.150 -18.897 110.536 1.00 70.88 90 ARG A N 1
ATOM 682 C CA . ARG A 1 90 ? -76.063 -20.077 109.659 1.00 70.88 90 ARG A CA 1
ATOM 683 C C . ARG A 1 90 ? -76.322 -19.707 108.197 1.00 70.88 90 ARG A C 1
ATOM 685 O O . ARG A 1 90 ? -75.517 -20.097 107.370 1.00 70.88 90 ARG A O 1
ATOM 692 N N . GLU A 1 91 ? -77.322 -18.875 107.913 1.00 73.25 91 GLU A N 1
ATOM 693 C CA . GLU A 1 91 ? -77.632 -18.314 106.586 1.00 73.25 91 GLU A CA 1
ATOM 694 C C . GLU A 1 91 ? -76.559 -17.319 106.110 1.00 73.25 91 GLU A C 1
ATOM 696 O O . GLU A 1 91 ? -76.287 -17.218 104.919 1.00 73.25 91 GLU A O 1
ATOM 701 N N . LYS A 1 92 ? -75.920 -16.577 107.023 1.00 75.38 92 LYS A N 1
ATOM 702 C CA . LYS A 1 92 ? -74.745 -15.747 106.724 1.00 75.38 92 LYS A CA 1
ATOM 703 C C . LYS A 1 92 ? -73.531 -16.623 106.439 1.00 75.38 92 LYS A C 1
ATOM 705 O O . LYS A 1 92 ? -72.880 -16.420 105.434 1.00 75.38 92 LYS A O 1
ATOM 710 N N . LYS A 1 93 ? -73.278 -17.650 107.257 1.00 75.88 93 LYS A N 1
ATOM 711 C CA . LYS A 1 93 ? -72.196 -18.620 107.019 1.00 75.88 93 LYS A CA 1
ATOM 712 C C . LYS A 1 93 ? -72.396 -19.425 105.729 1.00 75.88 93 LYS A C 1
ATOM 714 O O . LYS A 1 93 ? -71.419 -19.864 105.141 1.00 75.88 93 LYS A O 1
ATOM 719 N N . GLU A 1 94 ? -73.637 -19.653 105.313 1.00 76.94 94 GLU A N 1
ATOM 720 C CA . GLU A 1 94 ? -73.992 -20.308 104.051 1.00 76.94 94 GLU A CA 1
ATOM 721 C C . GLU A 1 94 ? -73.793 -19.364 102.859 1.00 76.94 94 GLU A C 1
ATOM 723 O O . GLU A 1 94 ? -73.080 -19.730 101.934 1.00 76.94 94 GLU A O 1
ATOM 728 N N . ARG A 1 95 ? -74.255 -18.109 102.947 1.00 77.94 95 ARG A N 1
ATOM 729 C CA . ARG A 1 95 ? -73.961 -17.065 101.948 1.00 77.94 95 ARG A CA 1
ATOM 730 C C . ARG A 1 95 ? -72.473 -16.742 101.825 1.00 77.94 95 ARG A C 1
ATOM 732 O O . ARG A 1 95 ? -71.991 -16.548 100.719 1.00 77.94 95 ARG A O 1
ATOM 739 N N . ASP A 1 96 ? -71.740 -16.719 102.936 1.00 78.44 96 ASP A N 1
ATOM 740 C CA . ASP A 1 96 ? -70.288 -16.523 102.952 1.00 78.44 96 ASP A CA 1
ATOM 741 C C . ASP A 1 96 ? -69.580 -17.708 102.269 1.00 78.44 96 ASP A C 1
ATOM 743 O O . ASP A 1 96 ? -68.618 -17.501 101.540 1.00 78.44 96 ASP A O 1
ATOM 747 N N . ARG A 1 97 ? -70.087 -18.943 102.431 1.00 80.19 97 ARG A N 1
ATOM 748 C CA . ARG A 1 97 ? -69.577 -20.136 101.726 1.00 80.19 97 ARG A CA 1
ATOM 749 C C . ARG A 1 97 ? -69.905 -20.132 100.236 1.00 80.19 97 ARG A C 1
ATOM 751 O O . ARG A 1 97 ? -69.067 -20.548 99.446 1.00 80.19 97 ARG A O 1
ATOM 758 N N . GLU A 1 98 ? -71.096 -19.684 99.851 1.00 82.50 98 GLU A N 1
ATOM 759 C CA . GLU A 1 98 ? -71.487 -19.521 98.444 1.00 82.50 98 GLU A CA 1
ATOM 760 C C . GLU A 1 98 ? -70.678 -18.412 97.763 1.00 82.50 98 GLU A C 1
ATOM 762 O O . GLU A 1 98 ? -70.207 -18.597 96.645 1.00 82.50 98 GLU A O 1
ATOM 767 N N . LEU A 1 99 ? -70.442 -17.291 98.453 1.00 82.19 99 LEU A N 1
ATOM 768 C CA . LEU A 1 99 ? -69.550 -16.222 97.997 1.00 82.19 99 LEU A CA 1
ATOM 769 C C . LEU A 1 99 ? -68.105 -16.704 97.875 1.00 82.19 99 LEU A C 1
ATOM 771 O O . LEU A 1 99 ? -67.449 -16.386 96.891 1.00 82.19 99 LEU A O 1
ATOM 775 N N . GLU A 1 100 ? -67.611 -17.483 98.836 1.00 83.19 100 GLU A N 1
ATOM 776 C CA . GLU A 1 100 ? -66.265 -18.058 98.785 1.00 83.19 100 GLU A CA 1
ATOM 777 C C . GLU A 1 100 ? -66.127 -19.082 97.643 1.00 83.19 100 GLU A C 1
ATOM 779 O O . GLU A 1 100 ? -65.099 -19.114 96.971 1.00 83.19 100 GLU A O 1
ATOM 784 N N . ALA A 1 101 ? -67.165 -19.878 97.369 1.00 83.94 101 ALA A N 1
ATOM 785 C CA . ALA A 1 101 ? -67.200 -20.787 96.223 1.00 83.94 101 ALA A CA 1
ATOM 786 C C . ALA A 1 101 ? -67.255 -20.031 94.884 1.00 83.94 101 ALA A C 1
ATOM 788 O O . ALA A 1 101 ? -66.508 -20.363 93.969 1.00 83.94 101 ALA A O 1
ATOM 789 N N . ALA A 1 102 ? -68.071 -18.977 94.785 1.00 84.75 102 ALA A N 1
ATOM 790 C CA . ALA A 1 102 ? -68.162 -18.135 93.592 1.00 84.75 102 ALA A CA 1
ATOM 791 C C . ALA A 1 102 ? -66.885 -17.311 93.348 1.00 84.75 102 ALA A C 1
ATOM 793 O O . ALA A 1 102 ? -66.528 -17.050 92.200 1.00 84.75 102 ALA A O 1
ATOM 794 N N . LEU A 1 103 ? -66.188 -16.896 94.411 1.00 86.81 103 LEU A N 1
ATOM 795 C CA . LEU A 1 103 ? -64.869 -16.270 94.309 1.00 86.81 103 LEU A CA 1
ATOM 796 C C . LEU A 1 103 ? -63.830 -17.272 93.811 1.00 86.81 103 LEU A C 1
ATOM 798 O O . LEU A 1 103 ? -63.121 -16.949 92.869 1.00 86.81 103 LEU A O 1
ATOM 802 N N . LYS A 1 104 ? -63.811 -18.503 94.338 1.00 86.88 104 LYS A N 1
ATOM 803 C CA . LYS A 1 104 ? -62.925 -19.563 93.830 1.00 86.88 104 LYS A CA 1
ATOM 804 C C . LYS A 1 104 ? -63.177 -19.885 92.362 1.00 86.88 104 LYS A C 1
ATOM 806 O O . LYS A 1 104 ? -62.225 -19.969 91.602 1.00 86.88 104 LYS A O 1
ATOM 811 N N . GLU A 1 105 ? -64.435 -19.994 91.941 1.00 90.19 105 GLU A N 1
ATOM 812 C CA . GLU A 1 105 ? -64.780 -20.221 90.531 1.00 90.19 105 GLU A CA 1
ATOM 813 C C . GLU A 1 105 ? -64.314 -19.056 89.638 1.00 90.19 105 GLU A C 1
ATOM 815 O O . GLU A 1 105 ? -63.814 -19.263 88.529 1.00 90.19 105 GLU A O 1
ATOM 820 N N . LYS A 1 106 ? -64.429 -17.812 90.123 1.00 92.44 106 LYS A N 1
ATOM 821 C CA . LYS A 1 106 ? -63.898 -16.639 89.419 1.00 92.44 106 LYS A CA 1
ATOM 822 C C . LYS A 1 106 ? -62.377 -16.628 89.371 1.00 92.44 106 LYS A C 1
ATOM 824 O O . LYS A 1 106 ? -61.843 -16.350 88.305 1.00 92.44 106 LYS A O 1
ATOM 829 N N . ASP A 1 107 ? -61.701 -16.952 90.464 1.00 92.69 107 ASP A N 1
ATOM 830 C CA . ASP A 1 107 ? -60.241 -17.024 90.526 1.00 92.69 107 ASP A CA 1
ATOM 831 C C . ASP A 1 107 ? -59.708 -18.143 89.618 1.00 92.69 107 ASP A C 1
ATOM 833 O O . ASP A 1 107 ? -58.736 -17.943 88.895 1.00 92.69 107 ASP A O 1
ATOM 837 N N . GLU A 1 108 ? -60.387 -19.291 89.559 1.00 92.19 108 GLU A N 1
ATOM 838 C CA . GLU A 1 108 ? -60.085 -20.380 88.622 1.00 92.19 108 GLU A CA 1
ATOM 839 C C . GLU A 1 108 ? -60.280 -19.946 87.165 1.00 92.19 108 GLU A C 1
ATOM 841 O O . GLU A 1 108 ? -59.450 -20.246 86.303 1.00 92.19 108 GLU A O 1
ATOM 846 N N . LYS A 1 109 ? -61.350 -19.197 86.877 1.00 93.94 109 LYS A N 1
ATOM 847 C CA . LYS A 1 109 ? -61.610 -18.665 85.537 1.00 93.94 109 LYS A CA 1
ATOM 848 C C . LYS A 1 109 ? -60.608 -17.585 85.135 1.00 93.94 109 LYS A C 1
ATOM 850 O O . LYS A 1 109 ? -60.177 -17.570 83.985 1.00 93.94 109 LYS A O 1
ATOM 855 N N . ILE A 1 110 ? -60.225 -16.709 86.062 1.00 94.25 110 ILE A N 1
ATOM 856 C CA . ILE A 1 110 ? -59.172 -15.711 85.858 1.00 94.25 110 ILE A CA 1
ATOM 857 C C . ILE A 1 110 ? -57.852 -16.430 85.575 1.00 94.25 110 ILE A C 1
ATOM 859 O O . ILE A 1 110 ? -57.244 -16.167 84.544 1.00 94.25 110 ILE A O 1
ATOM 863 N N . ALA A 1 111 ? -57.476 -17.421 86.385 1.00 94.06 111 ALA A N 1
ATOM 864 C CA . ALA A 1 111 ? -56.259 -18.202 86.176 1.00 94.06 111 ALA A CA 1
ATOM 865 C C . ALA A 1 111 ? -56.256 -18.956 84.832 1.00 94.06 111 ALA A C 1
ATOM 867 O O . ALA A 1 111 ? -55.219 -19.064 84.173 1.00 94.06 111 ALA A O 1
ATOM 868 N N . TYR A 1 112 ? -57.408 -19.475 84.395 1.00 93.81 112 TYR A N 1
ATOM 869 C CA . TYR A 1 112 ? -57.547 -20.100 83.079 1.00 93.81 112 TYR A CA 1
ATOM 870 C C . TYR A 1 112 ? -57.342 -19.090 81.943 1.00 93.81 112 TYR A C 1
ATOM 872 O O . TYR A 1 112 ? -56.555 -19.354 81.034 1.00 93.81 112 TYR A O 1
ATOM 880 N N . LEU A 1 113 ? -58.003 -17.931 82.011 1.00 94.19 113 LEU A N 1
ATOM 881 C CA . LEU A 1 113 ? -57.889 -16.880 80.998 1.00 94.19 113 LEU A CA 1
ATOM 882 C C . LEU A 1 113 ? -56.482 -16.278 80.952 1.00 94.19 113 LEU A C 1
ATOM 884 O O . LEU A 1 113 ? -55.964 -16.041 79.869 1.00 94.19 113 LEU A O 1
ATOM 888 N N . GLU A 1 114 ? -55.825 -16.089 82.095 1.00 94.50 114 GLU A N 1
ATOM 889 C CA . GLU A 1 114 ? -54.426 -15.650 82.160 1.00 94.50 114 GLU A CA 1
ATOM 890 C C . GLU A 1 114 ? -53.485 -16.673 81.514 1.00 94.50 114 GLU A C 1
ATOM 892 O O . GLU A 1 114 ? -52.565 -16.314 80.776 1.00 94.50 114 GLU A O 1
ATOM 897 N N . LYS A 1 115 ? -53.735 -17.969 81.736 1.00 95.19 115 LYS A N 1
ATOM 898 C CA . LYS A 1 115 ? -52.976 -19.043 81.091 1.00 95.19 115 LYS A CA 1
ATOM 899 C C . LYS A 1 115 ? -53.199 -19.070 79.579 1.00 95.19 115 LYS A C 1
ATOM 901 O O . LYS A 1 115 ? -52.232 -19.262 78.843 1.00 95.19 115 LYS A O 1
ATOM 906 N N . GLU A 1 116 ? -54.437 -18.906 79.122 1.00 95.62 116 GLU A N 1
ATOM 907 C CA . GLU A 1 116 ? -54.789 -18.860 77.700 1.00 95.62 116 GLU A CA 1
ATOM 908 C C . GLU A 1 116 ? -54.199 -17.618 77.020 1.00 95.62 116 GLU A C 1
ATOM 910 O O . GLU A 1 116 ? -53.573 -17.735 75.969 1.00 95.62 116 GLU A O 1
ATOM 915 N N . MET A 1 117 ? -54.277 -16.455 77.670 1.00 94.12 117 MET A N 1
ATOM 916 C CA . MET A 1 117 ? -53.634 -15.215 77.235 1.00 94.12 117 MET A CA 1
ATOM 917 C C . MET A 1 117 ? -52.119 -15.398 77.108 1.00 94.12 117 MET A C 1
ATOM 919 O O . MET A 1 117 ? -51.553 -15.083 76.068 1.00 94.12 117 MET A O 1
ATOM 923 N N . GLY A 1 118 ? -51.467 -16.029 78.090 1.00 95.50 118 GLY A N 1
ATOM 924 C CA . GLY A 1 118 ? -50.041 -16.352 78.000 1.00 95.50 118 GLY A CA 1
ATOM 925 C C . GLY A 1 118 ? -49.697 -17.382 76.910 1.00 95.50 118 GLY A C 1
ATOM 926 O O . GLY A 1 118 ? -48.557 -17.446 76.448 1.00 95.50 118 GLY A O 1
ATOM 927 N N . ILE A 1 119 ? -50.642 -18.227 76.481 1.00 95.25 119 ILE A N 1
ATOM 928 C CA . ILE A 1 119 ? -50.467 -19.102 75.309 1.00 95.25 119 ILE A CA 1
ATOM 929 C C . ILE A 1 119 ? -50.584 -18.278 74.023 1.00 95.25 119 ILE A C 1
ATOM 931 O O . ILE A 1 119 ? -49.657 -18.334 73.216 1.00 95.25 119 ILE A O 1
ATOM 935 N N . MET A 1 120 ? -51.638 -17.471 73.883 1.00 95.62 120 MET A N 1
ATOM 936 C CA . MET A 1 120 ? -51.853 -16.585 72.734 1.00 95.62 120 MET A CA 1
ATOM 937 C C . MET A 1 120 ? -50.698 -15.606 72.531 1.00 95.62 120 MET A C 1
ATOM 939 O O . MET A 1 120 ? -50.224 -15.454 71.412 1.00 95.62 120 MET A O 1
ATOM 943 N N . GLU A 1 121 ? -50.183 -14.986 73.593 1.00 96.19 121 GLU A N 1
ATOM 944 C CA . GLU A 1 121 ? -49.034 -14.081 73.504 1.00 96.19 121 GLU A CA 1
ATOM 945 C C . GLU A 1 121 ? -47.796 -14.796 72.956 1.00 96.19 121 GLU A C 1
ATOM 947 O O . GLU A 1 121 ? -47.099 -14.261 72.094 1.00 96.19 121 GLU A O 1
ATOM 952 N N . ARG A 1 122 ? -47.524 -16.028 73.405 1.00 96.00 122 ARG A N 1
ATOM 953 C CA . ARG A 1 122 ? -46.398 -16.820 72.887 1.00 96.00 122 ARG A CA 1
ATOM 954 C C . ARG A 1 122 ? -46.603 -17.236 71.437 1.00 96.00 122 ARG A C 1
ATOM 956 O O . ARG A 1 122 ? -45.633 -17.287 70.689 1.00 96.00 122 ARG A O 1
ATOM 963 N N . GLU A 1 123 ? -47.823 -17.578 71.045 1.00 95.44 123 GLU A N 1
ATOM 964 C CA . GLU A 1 123 ? -48.142 -17.916 69.656 1.00 95.44 123 GLU A CA 1
ATOM 965 C C . GLU A 1 123 ? -48.025 -16.697 68.744 1.00 95.44 123 GLU A C 1
ATOM 967 O O . GLU A 1 123 ? -47.378 -16.787 67.706 1.00 95.44 123 GLU A O 1
ATOM 972 N N . PHE A 1 124 ? -48.506 -15.538 69.188 1.00 96.06 124 PHE A N 1
ATOM 973 C CA . PHE A 1 124 ? -48.364 -14.276 68.473 1.00 96.06 124 PHE A CA 1
ATOM 974 C C . PHE A 1 124 ? -46.894 -13.891 68.257 1.00 96.06 124 PHE A C 1
ATOM 976 O O . PHE A 1 124 ? -46.506 -13.556 67.141 1.00 96.06 124 PHE A O 1
ATOM 983 N N . HIS A 1 125 ? -46.045 -14.009 69.286 1.00 96.06 125 HIS A N 1
ATOM 984 C CA . HIS A 1 125 ? -44.605 -13.768 69.132 1.00 96.06 125 HIS A CA 1
ATOM 985 C C . HIS A 1 125 ? -43.959 -14.757 68.155 1.00 96.06 125 HIS A C 1
ATOM 987 O O . HIS A 1 125 ? -43.159 -14.349 67.322 1.00 96.06 125 HIS A O 1
ATOM 993 N N . ARG A 1 126 ? -44.344 -16.040 68.188 1.00 96.00 126 ARG A N 1
ATOM 994 C CA . ARG A 1 126 ? -43.840 -17.031 67.220 1.00 96.00 126 ARG A CA 1
ATOM 995 C C . ARG A 1 126 ? -44.255 -16.707 65.789 1.00 96.00 126 ARG A C 1
ATOM 997 O O . ARG A 1 126 ? -43.460 -16.902 64.873 1.00 96.00 126 ARG A O 1
ATOM 1004 N N . GLU A 1 127 ? -45.489 -16.259 65.578 1.00 95.75 127 GLU A N 1
ATOM 1005 C CA . GLU A 1 127 ? -45.953 -15.849 64.252 1.00 95.75 127 GLU A CA 1
ATOM 1006 C C . GLU A 1 127 ? -45.246 -14.579 63.773 1.00 95.75 127 GLU A C 1
ATOM 1008 O O . GLU A 1 127 ? -44.851 -14.523 62.608 1.00 95.75 127 GLU A O 1
ATOM 1013 N N . LEU A 1 128 ? -45.009 -13.612 64.664 1.00 96.00 128 LEU A N 1
ATOM 1014 C CA . LEU A 1 128 ? -44.211 -12.420 64.372 1.00 96.00 128 LEU A CA 1
ATOM 1015 C C . LEU A 1 128 ? -42.768 -12.767 64.000 1.00 96.00 128 LEU A C 1
ATOM 1017 O O . LEU A 1 128 ? -42.278 -12.284 62.982 1.00 96.00 128 LEU A O 1
ATOM 1021 N N . ASP A 1 129 ? -42.108 -13.632 64.770 1.00 96.19 129 ASP A N 1
ATOM 1022 C CA . ASP A 1 129 ? -40.744 -14.083 64.482 1.00 96.19 129 ASP A CA 1
ATOM 1023 C C . ASP A 1 129 ? -40.683 -14.796 63.127 1.00 96.19 129 ASP A C 1
ATOM 1025 O O . ASP A 1 129 ? -39.798 -14.537 62.312 1.00 96.19 129 ASP A O 1
ATOM 1029 N N . LYS A 1 130 ? -41.671 -15.652 62.840 1.00 96.06 130 LYS A N 1
ATOM 1030 C CA . LYS A 1 130 ? -41.771 -16.360 61.562 1.00 96.06 130 LYS A CA 1
ATOM 1031 C C . LYS A 1 130 ? -42.007 -15.403 60.394 1.00 96.06 130 LYS A C 1
ATOM 1033 O O . LYS A 1 130 ? -41.410 -15.582 59.334 1.00 96.06 130 LYS A O 1
ATOM 1038 N N . LEU A 1 131 ? -42.872 -14.403 60.560 1.00 95.56 131 LEU A N 1
ATOM 1039 C CA . LEU A 1 131 ? -43.123 -13.398 59.530 1.00 95.56 131 LEU A CA 1
ATOM 1040 C C . LEU A 1 131 ? -41.872 -12.547 59.288 1.00 95.56 131 LEU A C 1
ATOM 1042 O O . LEU A 1 131 ? -41.459 -12.397 58.141 1.00 95.56 131 LEU A O 1
ATOM 1046 N N . SER A 1 132 ? -41.220 -12.087 60.357 1.00 94.31 132 SER A N 1
ATOM 1047 C CA . SER A 1 132 ? -39.966 -11.330 60.294 1.00 94.31 132 SER A CA 1
ATOM 1048 C C . SER A 1 132 ? -38.860 -12.117 59.589 1.00 94.31 132 SER A C 1
ATOM 1050 O O . SER A 1 132 ? -38.170 -11.585 58.715 1.00 94.31 132 SER A O 1
ATOM 1052 N N . GLN A 1 133 ? -38.727 -13.406 59.904 1.00 94.62 133 GLN A N 1
ATOM 1053 C CA . GLN A 1 133 ? -37.771 -14.285 59.246 1.00 94.62 133 GLN A CA 1
ATOM 1054 C C . GLN A 1 133 ? -38.086 -14.438 57.752 1.00 94.62 133 GLN A C 1
ATOM 1056 O O . GLN A 1 133 ? -37.198 -14.241 56.926 1.00 94.62 133 GLN A O 1
ATOM 1061 N N . ASN A 1 134 ? -39.342 -14.709 57.387 1.00 95.19 134 ASN A N 1
ATOM 1062 C CA . ASN A 1 134 ? -39.748 -14.846 55.985 1.00 95.19 134 ASN A CA 1
ATOM 1063 C C . ASN A 1 134 ? -39.517 -13.556 55.178 1.00 95.19 134 ASN A C 1
ATOM 1065 O O . ASN A 1 134 ? -39.095 -13.608 54.020 1.00 95.19 134 ASN A O 1
ATOM 1069 N N . GLU A 1 135 ? -39.792 -12.393 55.770 1.00 94.94 135 GLU A N 1
ATOM 1070 C CA . GLU A 1 135 ? -39.541 -11.093 55.143 1.00 94.94 135 GLU A CA 1
ATOM 1071 C C . GLU A 1 135 ? -38.043 -10.849 54.944 1.00 94.94 135 GLU A C 1
ATOM 1073 O O . GLU A 1 135 ? -37.624 -10.455 53.854 1.00 94.94 135 GLU A O 1
ATOM 1078 N N . SER A 1 136 ? -37.227 -11.155 55.956 1.00 94.75 136 SER A N 1
ATOM 1079 C CA . SER A 1 136 ? -35.766 -11.068 55.877 1.00 94.75 136 SER A CA 1
ATOM 1080 C C . SER A 1 136 ? -35.192 -12.012 54.810 1.00 94.75 136 SER A C 1
ATOM 1082 O O . SER A 1 136 ? -34.373 -11.608 53.980 1.00 94.75 136 SER A O 1
ATOM 1084 N N . GLU A 1 137 ? -35.669 -13.255 54.746 1.00 95.56 137 GLU A N 1
ATOM 1085 C CA . GLU A 1 137 ? -35.279 -14.237 53.728 1.00 95.56 137 GLU A CA 1
ATOM 1086 C C . GLU A 1 137 ? -35.684 -13.789 52.318 1.00 95.56 137 GLU A C 1
ATOM 1088 O O . GLU A 1 137 ? -34.902 -13.882 51.372 1.00 95.56 137 GLU A O 1
ATOM 1093 N N . THR A 1 138 ? -36.880 -13.219 52.167 1.00 96.25 138 THR A N 1
ATOM 1094 C CA . THR A 1 138 ? -37.349 -12.696 50.878 1.00 96.25 138 THR A CA 1
ATOM 1095 C C . THR A 1 138 ? -36.525 -11.483 50.444 1.00 96.25 138 THR A C 1
ATOM 1097 O O . THR A 1 138 ? -36.120 -11.388 49.282 1.00 96.25 138 THR A O 1
ATOM 1100 N N . ALA A 1 139 ? -36.225 -10.567 51.368 1.00 96.69 139 ALA A N 1
ATOM 1101 C CA . ALA A 1 139 ? -35.403 -9.394 51.097 1.00 96.69 139 ALA A CA 1
ATOM 1102 C C . ALA A 1 139 ? -33.979 -9.792 50.687 1.00 96.69 139 ALA A C 1
ATOM 1104 O O . ALA A 1 139 ? -33.483 -9.332 49.657 1.00 96.69 139 ALA A O 1
ATOM 1105 N N . THR A 1 140 ? -33.344 -10.693 51.439 1.00 96.62 140 THR A N 1
ATOM 1106 C CA . THR A 1 140 ? -31.996 -11.193 51.130 1.00 96.62 140 THR A CA 1
ATOM 1107 C C . THR A 1 140 ? -31.965 -11.977 49.820 1.00 96.62 140 THR A C 1
ATOM 1109 O O . THR A 1 140 ? -31.043 -11.789 49.024 1.00 96.62 140 THR A O 1
ATOM 1112 N N . PHE A 1 141 ? -32.993 -12.778 49.522 1.00 97.75 141 PHE A N 1
ATOM 1113 C CA . PHE A 1 141 ? -33.126 -13.472 48.240 1.00 97.75 141 PHE A CA 1
ATOM 1114 C C . PHE A 1 141 ? -33.165 -12.491 47.063 1.00 97.75 141 PHE A C 1
ATOM 1116 O O . PHE A 1 141 ? -32.400 -12.638 46.105 1.00 97.75 141 PHE A O 1
ATOM 1123 N N . TRP A 1 142 ? -34.018 -11.465 47.127 1.00 98.00 142 TRP A N 1
ATOM 1124 C CA . TRP A 1 142 ? -34.120 -10.474 46.054 1.00 98.00 142 TRP A CA 1
ATOM 1125 C C . TRP A 1 142 ? -32.870 -9.606 45.940 1.00 98.00 142 TRP A C 1
ATOM 1127 O O . TRP A 1 142 ? -32.429 -9.332 44.824 1.00 98.00 142 TRP A O 1
ATOM 1137 N N . GLN A 1 143 ? -32.251 -9.233 47.060 1.00 98.00 143 GLN A N 1
ATOM 1138 C CA . GLN A 1 143 ? -30.969 -8.530 47.063 1.00 98.00 143 GLN A CA 1
ATOM 1139 C C . GLN A 1 143 ? -29.868 -9.368 46.404 1.00 98.00 143 GLN A C 1
ATOM 1141 O O . GLN A 1 143 ? -29.148 -8.863 45.542 1.00 98.00 143 GLN A O 1
ATOM 1146 N N . ALA A 1 144 ? -29.770 -10.658 46.735 1.00 98.19 144 ALA A N 1
ATOM 1147 C CA . ALA A 1 144 ? -28.805 -11.567 46.127 1.00 98.19 144 ALA A CA 1
ATOM 1148 C C . ALA A 1 144 ? -29.056 -11.731 44.622 1.00 98.19 144 ALA A C 1
ATOM 1150 O O . ALA A 1 144 ? -28.119 -11.650 43.827 1.00 98.19 144 ALA A O 1
ATOM 1151 N N . LYS A 1 145 ? -30.320 -11.895 44.206 1.00 98.38 145 LYS A N 1
ATOM 1152 C CA . LYS A 1 145 ? -30.699 -11.975 42.787 1.00 98.38 145 LYS A CA 1
ATOM 1153 C C . LYS A 1 145 ? -30.361 -10.695 42.030 1.00 98.38 145 LYS A C 1
ATOM 1155 O O . LYS A 1 145 ? -29.794 -10.775 40.943 1.00 98.38 145 LYS A O 1
ATOM 1160 N N . HIS A 1 146 ? -30.676 -9.534 42.598 1.00 98.31 146 HIS A N 1
ATOM 1161 C CA . HIS A 1 146 ? -30.388 -8.247 41.976 1.00 98.31 146 HIS A CA 1
ATOM 1162 C C . HIS A 1 146 ? -28.880 -8.004 41.861 1.00 98.31 146 HIS A C 1
ATOM 1164 O O . HIS A 1 146 ? -28.400 -7.623 40.797 1.00 98.31 146 HIS A O 1
ATOM 1170 N N . SER A 1 147 ? -28.122 -8.303 42.919 1.00 98.44 147 SER A N 1
ATOM 1171 C CA . SER A 1 147 ? -26.661 -8.203 42.917 1.00 98.44 147 SER A CA 1
ATOM 1172 C C . SER A 1 147 ? -26.031 -9.133 41.876 1.00 98.44 147 SER A C 1
ATOM 1174 O O . SER A 1 147 ? -25.218 -8.685 41.069 1.00 98.44 147 SER A O 1
ATOM 1176 N N . ALA A 1 148 ? -26.458 -10.399 41.814 1.00 98.38 148 ALA A N 1
ATOM 1177 C CA . ALA A 1 148 ? -25.962 -11.362 40.832 1.00 98.38 148 ALA A CA 1
ATOM 1178 C C . ALA A 1 148 ? -26.263 -10.928 39.388 1.00 98.38 148 ALA A C 1
ATOM 1180 O O . ALA A 1 148 ? -25.380 -10.977 38.532 1.00 98.38 148 ALA A O 1
ATOM 1181 N N . LEU A 1 149 ? -27.486 -10.453 39.124 1.00 98.38 149 LEU A N 1
ATOM 1182 C CA . LEU A 1 149 ? -27.873 -9.956 37.805 1.00 98.38 149 LEU A CA 1
ATOM 1183 C C . LEU A 1 149 ? -27.071 -8.710 37.413 1.00 98.38 149 LEU A C 1
ATOM 1185 O O . LEU A 1 149 ? -26.581 -8.627 36.291 1.00 98.38 149 LEU A O 1
ATOM 1189 N N . ASN A 1 150 ? -26.898 -7.763 38.337 1.00 98.31 150 ASN A N 1
ATOM 1190 C CA . ASN A 1 150 ? -26.118 -6.553 38.097 1.00 98.31 150 ASN A CA 1
ATOM 1191 C C . ASN A 1 150 ? -24.641 -6.879 37.821 1.00 98.31 150 ASN A C 1
ATOM 1193 O O . ASN A 1 150 ? -24.048 -6.334 36.895 1.00 98.31 150 ASN A O 1
ATOM 1197 N N . GLN A 1 151 ? -24.053 -7.821 38.565 1.00 98.50 151 GLN A N 1
ATOM 1198 C CA . GLN A 1 151 ? -22.695 -8.297 38.296 1.00 98.50 151 GLN A CA 1
ATOM 1199 C C . GLN A 1 151 ? -22.578 -8.949 36.918 1.00 98.50 151 GLN A C 1
ATOM 1201 O O . GLN A 1 151 ? -21.606 -8.695 36.208 1.00 98.50 151 GLN A O 1
ATOM 1206 N N . GLN A 1 152 ? -23.553 -9.771 36.523 1.00 98.44 152 GLN A N 1
ATOM 1207 C CA . GLN A 1 152 ? -23.558 -10.382 35.198 1.00 98.44 152 GLN A CA 1
ATOM 1208 C C . GLN A 1 152 ? -23.671 -9.318 34.100 1.00 98.44 152 GLN A C 1
ATOM 1210 O O . GLN A 1 152 ? -22.885 -9.351 33.158 1.00 98.44 152 GLN A O 1
ATOM 1215 N N . PHE A 1 153 ? -24.585 -8.355 34.250 1.00 98.44 153 PHE A N 1
ATOM 1216 C CA . PHE A 1 153 ? -24.741 -7.243 33.315 1.00 98.44 153 PHE A CA 1
ATOM 1217 C C . PHE A 1 153 ? -23.426 -6.479 33.135 1.00 98.44 153 PHE A C 1
ATOM 1219 O O . PHE A 1 153 ? -22.959 -6.327 32.008 1.00 98.44 153 PHE A O 1
ATOM 1226 N N . LEU A 1 154 ? -22.781 -6.085 34.238 1.00 98.62 154 LEU A N 1
ATOM 1227 C CA . LEU A 1 154 ? -21.507 -5.366 34.201 1.00 98.62 154 LEU A CA 1
ATOM 1228 C C . LEU A 1 154 ? -20.405 -6.177 33.509 1.00 98.62 154 LEU A C 1
ATOM 1230 O O . LEU A 1 154 ? -19.687 -5.626 32.682 1.00 98.62 154 LEU A O 1
ATOM 1234 N N . ARG A 1 155 ? -20.298 -7.485 33.782 1.00 98.50 155 ARG A N 1
ATOM 1235 C CA . ARG A 1 155 ? -19.332 -8.361 33.093 1.00 98.50 155 ARG A CA 1
ATOM 1236 C C . ARG A 1 155 ? -19.584 -8.393 31.589 1.00 98.50 155 ARG A C 1
ATOM 1238 O O . ARG A 1 155 ? -18.678 -8.099 30.815 1.00 98.50 155 ARG A O 1
ATOM 1245 N N . THR A 1 156 ? -20.823 -8.656 31.176 1.00 98.44 156 THR A N 1
ATOM 1246 C CA . THR A 1 156 ? -21.168 -8.710 29.749 1.00 98.44 156 THR A CA 1
ATOM 1247 C C . THR A 1 156 ? -20.965 -7.371 29.044 1.00 98.44 156 THR A C 1
ATOM 1249 O O . THR A 1 156 ? -20.508 -7.341 27.907 1.00 98.44 156 THR A O 1
ATOM 1252 N N . ASP A 1 157 ? -21.246 -6.252 29.713 1.00 98.56 157 ASP A N 1
ATOM 1253 C CA . ASP A 1 157 ? -21.017 -4.917 29.163 1.00 98.56 157 ASP A CA 1
ATOM 1254 C C . ASP A 1 157 ? -19.516 -4.637 28.985 1.00 98.56 157 ASP A C 1
ATOM 1256 O O . ASP A 1 157 ? -19.103 -4.130 27.941 1.00 98.56 157 ASP A O 1
ATOM 1260 N N . THR A 1 158 ? -18.674 -5.047 29.942 1.00 98.62 158 THR A N 1
ATOM 1261 C CA . THR A 1 158 ? -17.214 -4.948 29.786 1.00 98.62 158 THR A CA 1
ATOM 1262 C C . THR A 1 158 ? -16.684 -5.826 28.654 1.00 98.62 158 THR A C 1
ATOM 1264 O O . THR A 1 158 ? -15.895 -5.346 27.844 1.00 98.62 158 THR A O 1
ATOM 1267 N N . GLU A 1 159 ? -17.157 -7.068 28.532 1.00 98.44 159 GLU A N 1
ATOM 1268 C CA . GLU A 1 159 ? -16.780 -7.973 27.439 1.00 98.44 159 GLU A CA 1
ATOM 1269 C C . GLU A 1 159 ? -17.197 -7.407 26.077 1.00 98.44 159 GLU A C 1
ATOM 1271 O O . GLU A 1 159 ? -16.403 -7.402 25.140 1.00 98.44 159 GLU A O 1
ATOM 1276 N N . LEU A 1 160 ? -18.405 -6.847 25.969 1.00 98.62 160 LEU A N 1
ATOM 1277 C CA . LEU A 1 160 ? -18.870 -6.206 24.739 1.00 98.62 160 LEU A CA 1
ATOM 1278 C C . LEU A 1 160 ? -18.032 -4.985 24.360 1.00 98.62 160 LEU A C 1
ATOM 1280 O O . LEU A 1 160 ? -17.770 -4.780 23.175 1.00 98.62 160 LEU A O 1
ATOM 1284 N N . ARG A 1 161 ? -17.606 -4.170 25.331 1.00 98.44 161 ARG A N 1
ATOM 1285 C CA . ARG A 1 161 ? -16.706 -3.037 25.060 1.00 98.44 161 ARG A CA 1
ATOM 1286 C C . ARG A 1 161 ? -15.347 -3.508 24.556 1.00 98.44 161 ARG A C 1
ATOM 1288 O O . ARG A 1 161 ? -14.848 -2.938 23.593 1.00 98.44 161 ARG A O 1
ATOM 1295 N N . LEU A 1 162 ? -14.786 -4.557 25.159 1.00 98.56 162 LEU A N 1
ATOM 1296 C CA . LEU A 1 162 ? -13.519 -5.141 24.712 1.00 98.56 162 LEU A CA 1
ATOM 1297 C C . LEU A 1 162 ? -13.634 -5.728 23.302 1.00 98.56 162 LEU A C 1
ATOM 1299 O O . LEU A 1 162 ? -12.789 -5.443 22.461 1.00 98.56 162 LEU A O 1
ATOM 1303 N N . LEU A 1 163 ? -14.706 -6.471 23.015 1.00 98.50 163 LEU A N 1
ATOM 1304 C CA . LEU A 1 163 ? -14.947 -7.031 21.684 1.00 98.50 163 LEU A CA 1
ATOM 1305 C C . LEU A 1 163 ? -15.121 -5.941 20.622 1.00 98.50 163 LEU A C 1
ATOM 1307 O O . LEU A 1 163 ? -14.603 -6.079 19.520 1.00 98.50 163 LEU A O 1
ATOM 1311 N N . ARG A 1 164 ? -15.820 -4.845 20.939 1.00 98.38 164 ARG A N 1
ATOM 1312 C CA . ARG A 1 164 ? -15.940 -3.697 20.024 1.00 98.38 164 ARG A CA 1
ATOM 1313 C C . ARG A 1 164 ? -14.586 -3.047 19.753 1.00 98.38 164 ARG A C 1
ATOM 1315 O O . ARG A 1 164 ? -14.265 -2.830 18.594 1.00 98.38 164 ARG A O 1
ATOM 1322 N N . ALA A 1 165 ? -13.785 -2.814 20.792 1.00 98.38 165 ALA A N 1
ATOM 1323 C CA . ALA A 1 165 ? -12.440 -2.267 20.634 1.00 98.38 165 ALA A CA 1
ATOM 1324 C C . ALA A 1 165 ? -11.539 -3.194 19.797 1.00 98.38 165 ALA A C 1
ATOM 1326 O O . ALA A 1 165 ? -10.798 -2.728 18.938 1.00 98.38 165 ALA A O 1
ATOM 1327 N N . GLU A 1 166 ? -11.625 -4.513 19.992 1.00 98.31 166 GLU A N 1
ATOM 1328 C CA . GLU A 1 166 ? -10.877 -5.470 19.173 1.00 98.31 166 GLU A CA 1
ATOM 1329 C C . GLU A 1 166 ? -11.331 -5.460 17.706 1.00 98.31 166 GLU A C 1
ATOM 1331 O O . GLU A 1 166 ? -10.493 -5.540 16.805 1.00 98.31 166 GLU A O 1
ATOM 1336 N N . VAL A 1 167 ? -12.636 -5.333 17.447 1.00 98.44 167 VAL A N 1
ATOM 1337 C CA . VAL A 1 167 ? -13.162 -5.178 16.082 1.00 98.44 167 VAL A CA 1
ATOM 1338 C C . VAL A 1 167 ? -12.639 -3.895 15.441 1.00 98.44 167 VAL A C 1
ATOM 1340 O O . VAL A 1 167 ? -12.150 -3.967 14.319 1.00 98.44 167 VAL A O 1
ATOM 1343 N N . GLU A 1 168 ? -12.660 -2.763 16.146 1.00 98.31 168 GLU A N 1
ATOM 1344 C CA . GLU A 1 168 ? -12.130 -1.487 15.641 1.00 98.31 168 GLU A CA 1
ATOM 1345 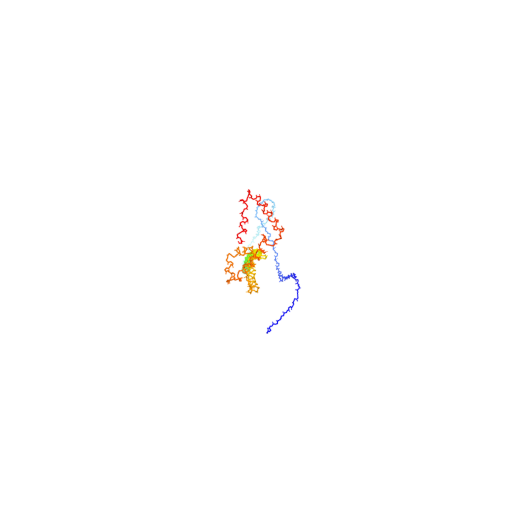C C . GLU A 1 168 ? -10.638 -1.586 15.290 1.00 98.31 168 GLU A C 1
ATOM 1347 O O . GLU A 1 168 ? -10.226 -1.150 14.216 1.00 98.31 168 GLU A O 1
ATOM 1352 N N . VAL A 1 169 ? -9.828 -2.236 16.135 1.00 98.38 169 VAL A N 1
ATOM 1353 C CA . VAL A 1 169 ? -8.405 -2.486 15.842 1.00 98.38 169 VAL A CA 1
ATOM 1354 C C . VAL A 1 169 ? -8.247 -3.366 14.600 1.00 98.38 169 VAL A C 1
ATOM 1356 O O . VAL A 1 169 ? -7.475 -3.039 13.703 1.00 98.38 169 VAL A O 1
ATOM 1359 N N . ARG A 1 170 ? -9.013 -4.459 14.499 1.00 98.00 170 ARG A N 1
ATOM 1360 C CA . ARG A 1 170 ? -8.996 -5.368 13.337 1.00 98.00 170 ARG A CA 1
ATOM 1361 C C . ARG A 1 170 ? -9.463 -4.696 12.049 1.00 98.00 170 ARG A C 1
ATOM 1363 O O . ARG A 1 170 ? -9.063 -5.115 10.964 1.00 98.00 170 ARG A O 1
ATOM 1370 N N . GLU A 1 171 ? -10.378 -3.741 12.140 1.00 97.94 171 GLU A N 1
ATOM 1371 C CA . GLU A 1 171 ? -10.832 -2.939 11.007 1.00 97.94 171 GLU A CA 1
ATOM 1372 C C . GLU A 1 171 ? -9.758 -1.930 10.595 1.00 97.94 171 GLU A C 1
ATOM 1374 O O . GLU A 1 171 ? -9.452 -1.855 9.406 1.00 97.94 171 GLU A O 1
ATOM 1379 N N . GLY A 1 172 ? -9.107 -1.271 11.558 1.00 98.06 172 GLY A N 1
ATOM 1380 C CA . GLY A 1 172 ? -7.948 -0.408 11.316 1.00 98.06 172 GLY A CA 1
ATOM 1381 C C . GLY A 1 172 ? -6.802 -1.142 10.615 1.00 98.06 172 GLY A C 1
ATOM 1382 O O . GLY A 1 172 ? -6.381 -0.726 9.542 1.00 98.06 172 GLY A O 1
ATOM 1383 N N . GLU A 1 173 ? -6.381 -2.300 11.137 1.00 98.00 173 GLU A N 1
ATOM 1384 C CA . GLU A 1 173 ? -5.337 -3.146 10.528 1.00 98.00 173 GLU A CA 1
ATOM 1385 C C . GLU A 1 173 ? -5.677 -3.528 9.073 1.00 98.00 173 GLU A C 1
ATOM 1387 O O . GLU A 1 173 ? -4.810 -3.565 8.197 1.00 98.00 173 GLU A O 1
ATOM 1392 N N . ARG A 1 174 ? -6.953 -3.828 8.791 1.00 98.06 174 ARG A N 1
ATOM 1393 C CA . ARG A 1 174 ? -7.409 -4.159 7.433 1.00 98.06 174 ARG A CA 1
ATOM 1394 C C . ARG A 1 174 ? -7.395 -2.956 6.503 1.00 98.06 174 ARG A C 1
ATOM 1396 O O . ARG A 1 174 ? -7.099 -3.139 5.321 1.00 98.06 174 ARG A O 1
ATOM 1403 N N . GLU A 1 175 ? -7.752 -1.778 7.001 1.00 98.06 175 GLU A N 1
ATOM 1404 C CA . GLU A 1 175 ? -7.719 -0.555 6.205 1.00 98.06 175 GLU A CA 1
ATOM 1405 C C . GLU A 1 175 ? -6.278 -0.162 5.888 1.00 98.06 175 GLU A C 1
ATOM 1407 O O . GLU A 1 175 ? -5.957 0.025 4.721 1.00 98.06 175 GLU A O 1
ATOM 1412 N N . GLU A 1 176 ? -5.377 -0.196 6.872 1.00 97.31 176 GLU A N 1
ATOM 1413 C CA . GLU A 1 176 ? -3.942 0.040 6.668 1.00 97.31 176 GLU A CA 1
ATOM 1414 C C . GLU A 1 176 ? -3.344 -0.933 5.641 1.00 97.31 176 GLU A C 1
ATOM 1416 O O . GLU A 1 176 ? -2.599 -0.535 4.743 1.00 97.31 176 GLU A O 1
ATOM 1421 N N . LEU A 1 177 ? -3.708 -2.219 5.715 1.00 97.75 177 LEU A N 1
ATOM 1422 C CA . LEU A 1 177 ? -3.303 -3.211 4.716 1.00 97.75 177 LEU A CA 1
ATOM 1423 C C . LEU A 1 177 ? -3.861 -2.897 3.324 1.00 97.75 177 LEU A C 1
ATOM 1425 O O . LEU A 1 177 ? -3.165 -3.101 2.326 1.00 97.75 177 LEU A O 1
ATOM 1429 N N . ARG A 1 178 ? -5.106 -2.418 3.231 1.00 97.88 178 ARG A N 1
ATOM 1430 C CA . ARG A 1 178 ? -5.719 -2.030 1.955 1.00 97.88 178 ARG A CA 1
ATOM 1431 C C . ARG A 1 178 ? -5.023 -0.804 1.370 1.00 97.88 178 ARG A C 1
ATOM 1433 O O . ARG A 1 178 ? -4.658 -0.835 0.197 1.00 97.88 178 ARG A O 1
ATOM 1440 N N . GLU A 1 179 ? -4.793 0.227 2.173 1.00 98.06 179 GLU A N 1
ATOM 1441 C CA . GLU A 1 179 ? -4.082 1.439 1.769 1.00 98.06 179 GLU A CA 1
ATOM 1442 C C . GLU A 1 179 ? -2.647 1.117 1.335 1.00 98.06 179 GLU A C 1
ATOM 1444 O O . GLU A 1 179 ? -2.225 1.495 0.238 1.00 98.06 179 GLU A O 1
ATOM 1449 N N . GLY A 1 180 ? -1.918 0.330 2.131 1.00 98.00 180 GLY A N 1
ATOM 1450 C CA . GLY A 1 180 ? -0.570 -0.133 1.797 1.00 98.00 180 GLY A CA 1
ATOM 1451 C C . GLY A 1 180 ? -0.534 -0.934 0.493 1.00 98.00 180 GLY A C 1
ATOM 1452 O O . GLY A 1 180 ? 0.348 -0.737 -0.347 1.00 98.00 180 GLY A O 1
ATOM 1453 N N . TRP A 1 181 ? -1.534 -1.786 0.261 1.00 97.94 181 TRP A N 1
ATOM 1454 C CA . TRP A 1 181 ? -1.680 -2.519 -0.995 1.00 97.94 181 TRP A CA 1
ATOM 1455 C C . TRP A 1 181 ? -1.948 -1.601 -2.197 1.00 97.94 181 TRP A C 1
ATOM 1457 O O . TRP A 1 181 ? -1.402 -1.817 -3.283 1.00 97.94 181 TRP A O 1
ATOM 1467 N N . GLU A 1 182 ? -2.770 -0.564 -2.036 1.00 98.06 182 GLU A N 1
ATOM 1468 C CA . GLU A 1 182 ? -3.017 0.424 -3.089 1.00 98.06 182 GLU A CA 1
ATOM 1469 C C . GLU A 1 182 ? -1.771 1.244 -3.427 1.00 98.06 182 GLU A C 1
ATOM 1471 O O . GLU A 1 182 ? -1.518 1.510 -4.608 1.00 98.06 182 GLU A O 1
ATOM 1476 N N . VAL A 1 183 ? -0.969 1.597 -2.419 1.00 97.94 183 VAL A N 1
ATOM 1477 C CA . VAL A 1 183 ? 0.332 2.253 -2.603 1.00 97.94 183 VAL A CA 1
ATOM 1478 C C . VAL A 1 183 ? 1.280 1.365 -3.397 1.00 97.94 183 VAL A C 1
ATOM 1480 O O . VAL A 1 183 ? 1.734 1.779 -4.464 1.00 97.94 183 VAL A O 1
ATOM 1483 N N . LEU A 1 184 ? 1.485 0.120 -2.964 1.00 97.88 184 LEU A N 1
ATOM 1484 C CA . LEU A 1 184 ? 2.343 -0.842 -3.663 1.00 97.88 184 LEU A CA 1
ATOM 1485 C C . LEU A 1 184 ? 1.900 -1.069 -5.111 1.00 97.88 184 LEU A C 1
ATOM 1487 O O . LEU A 1 184 ? 2.722 -1.120 -6.026 1.00 97.88 184 LEU A O 1
ATOM 1491 N N . ARG A 1 185 ? 0.589 -1.169 -5.354 1.00 98.25 185 ARG A N 1
ATOM 1492 C CA . ARG A 1 185 ? 0.046 -1.310 -6.711 1.00 98.25 185 ARG A CA 1
ATOM 1493 C C . ARG A 1 185 ? 0.367 -0.092 -7.583 1.00 98.25 185 ARG A C 1
ATOM 1495 O O . ARG A 1 185 ? 0.643 -0.258 -8.774 1.00 98.25 185 ARG A O 1
ATOM 1502 N N . ARG A 1 186 ? 0.303 1.121 -7.026 1.00 98.19 186 ARG A N 1
ATOM 1503 C CA . ARG A 1 186 ? 0.640 2.361 -7.741 1.00 98.19 186 ARG A CA 1
ATOM 1504 C C . ARG A 1 186 ? 2.126 2.410 -8.077 1.00 98.19 186 ARG A C 1
ATOM 1506 O O . ARG A 1 186 ? 2.461 2.615 -9.240 1.00 98.19 186 ARG A O 1
ATOM 1513 N N . GLU A 1 187 ? 2.984 2.128 -7.102 1.00 98.06 187 GLU A N 1
ATOM 1514 C CA . GLU A 1 187 ? 4.438 2.086 -7.291 1.00 98.06 187 GLU A CA 1
ATOM 1515 C C . GLU A 1 187 ? 4.848 1.038 -8.329 1.00 98.06 187 GLU A C 1
ATOM 1517 O O . GLU A 1 187 ? 5.657 1.319 -9.213 1.00 98.06 187 GLU A O 1
ATOM 1522 N N . LEU A 1 188 ? 4.244 -0.154 -8.290 1.00 98.31 188 LEU A N 1
ATOM 1523 C CA . LEU A 1 188 ? 4.492 -1.194 -9.287 1.00 98.31 188 LEU A CA 1
ATOM 1524 C C . LEU A 1 188 ? 4.136 -0.707 -10.697 1.00 98.31 188 LEU A C 1
ATOM 1526 O O . LEU A 1 188 ? 4.920 -0.872 -11.629 1.00 98.31 188 LEU A O 1
ATOM 1530 N N . LYS A 1 189 ? 2.981 -0.050 -10.853 1.00 98.25 189 LYS A N 1
ATOM 1531 C CA . LYS A 1 189 ? 2.549 0.515 -12.138 1.00 98.25 189 LYS A CA 1
ATOM 1532 C C . LYS A 1 189 ? 3.500 1.608 -12.635 1.00 98.25 189 LYS A C 1
ATOM 1534 O O . LYS A 1 189 ? 3.747 1.697 -13.838 1.00 98.25 189 LYS A O 1
ATOM 1539 N N . GLU A 1 190 ? 4.013 2.448 -11.741 1.00 98.31 190 GLU A N 1
ATOM 1540 C CA . GLU A 1 190 ? 5.009 3.470 -12.075 1.00 98.31 190 GLU A CA 1
ATOM 1541 C C . GLU A 1 190 ? 6.315 2.834 -12.560 1.00 98.31 190 GLU A C 1
ATOM 1543 O O . GLU A 1 190 ? 6.798 3.190 -13.637 1.00 98.31 190 GLU A O 1
ATOM 1548 N N . ARG A 1 191 ? 6.820 1.819 -11.847 1.00 98.31 191 ARG A N 1
ATOM 1549 C CA . ARG A 1 191 ? 8.025 1.073 -12.242 1.00 98.31 191 ARG A CA 1
ATOM 1550 C C . ARG A 1 191 ? 7.843 0.338 -13.567 1.00 98.31 191 ARG A C 1
ATOM 1552 O O . ARG A 1 191 ? 8.733 0.378 -14.411 1.00 98.31 191 ARG A O 1
ATOM 1559 N N . ASP A 1 192 ? 6.682 -0.262 -13.815 1.00 98.56 192 ASP A N 1
ATOM 1560 C CA . ASP A 1 192 ? 6.379 -0.903 -15.101 1.00 98.56 192 ASP A CA 1
ATOM 1561 C C . ASP A 1 192 ? 6.369 0.097 -16.266 1.00 98.56 192 ASP A C 1
ATOM 1563 O O . ASP A 1 192 ? 6.814 -0.218 -17.376 1.00 98.56 192 ASP A O 1
ATOM 1567 N N . ASN A 1 193 ? 5.867 1.314 -16.039 1.00 98.38 193 ASN A N 1
ATOM 1568 C CA . ASN A 1 193 ? 5.900 2.373 -17.046 1.00 98.38 193 ASN A CA 1
ATOM 1569 C C . ASN A 1 193 ? 7.329 2.865 -17.301 1.00 98.38 193 ASN A C 1
ATOM 1571 O O . ASN A 1 193 ? 7.694 3.060 -18.461 1.00 98.38 193 ASN A O 1
ATOM 1575 N N . GLU A 1 194 ? 8.145 3.006 -16.256 1.00 98.44 194 GLU A N 1
ATOM 1576 C CA . GLU A 1 194 ? 9.564 3.352 -16.372 1.00 98.44 194 GLU A CA 1
ATOM 1577 C C . GLU A 1 194 ? 10.335 2.283 -17.159 1.00 98.44 194 GLU A C 1
ATOM 1579 O O . GLU A 1 194 ? 11.001 2.601 -18.144 1.00 98.44 194 GLU A O 1
ATOM 1584 N N . ILE A 1 195 ? 10.158 1.000 -16.822 1.00 98.44 195 ILE A N 1
ATOM 1585 C CA . ILE A 1 195 ? 10.760 -0.125 -17.552 1.00 98.44 195 ILE A CA 1
ATOM 1586 C C . ILE A 1 195 ? 10.346 -0.095 -19.025 1.00 98.44 195 ILE A C 1
ATOM 1588 O O . ILE A 1 195 ? 11.176 -0.317 -19.912 1.00 98.44 195 ILE A O 1
ATOM 1592 N N . ARG A 1 196 ? 9.070 0.181 -19.317 1.00 98.25 196 ARG A N 1
ATOM 1593 C CA . ARG A 1 196 ? 8.583 0.310 -20.697 1.00 98.25 196 ARG A CA 1
ATOM 1594 C C . ARG A 1 196 ? 9.256 1.480 -21.419 1.00 98.25 196 ARG A C 1
ATOM 1596 O O . ARG A 1 196 ? 9.660 1.313 -22.569 1.00 98.25 196 ARG A O 1
ATOM 1603 N N . GLY A 1 197 ? 9.403 2.623 -20.750 1.00 98.25 197 GLY A N 1
ATOM 1604 C CA . GLY A 1 197 ? 10.100 3.802 -21.265 1.00 98.25 197 GLY A CA 1
ATOM 1605 C C . GLY A 1 197 ? 11.565 3.512 -21.590 1.00 98.25 197 GLY A C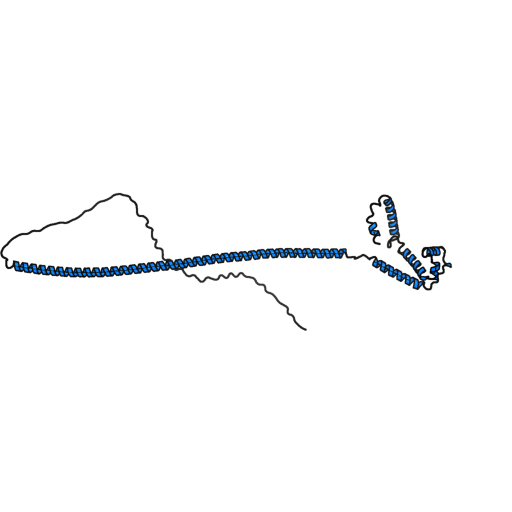 1
ATOM 1606 O O . GLY A 1 197 ? 11.990 3.714 -22.727 1.00 98.25 197 GLY A O 1
ATOM 1607 N N . LEU A 1 198 ? 12.306 2.939 -20.638 1.00 98.38 198 LEU A N 1
ATOM 1608 C CA . LEU A 1 198 ? 13.710 2.550 -20.805 1.00 98.38 198 LEU A CA 1
ATOM 1609 C C . LEU A 1 198 ? 13.888 1.526 -21.932 1.00 98.38 198 LEU A C 1
ATOM 1611 O O . LEU A 1 198 ? 14.773 1.673 -22.769 1.00 98.38 198 LEU A O 1
ATOM 1615 N N . ARG A 1 199 ? 13.016 0.513 -22.030 1.00 97.94 199 ARG A N 1
ATOM 1616 C CA . ARG A 1 199 ? 13.035 -0.442 -23.155 1.00 97.94 199 ARG A CA 1
ATOM 1617 C C . ARG A 1 199 ? 12.803 0.252 -24.498 1.00 97.94 199 ARG A C 1
ATOM 1619 O O . ARG A 1 199 ? 13.444 -0.107 -25.485 1.00 97.94 199 ARG A O 1
ATOM 1626 N N . GLY A 1 200 ? 11.911 1.242 -24.535 1.00 97.81 200 GLY A N 1
ATOM 1627 C CA . GLY A 1 200 ? 11.686 2.089 -25.704 1.00 97.81 200 GLY A CA 1
ATOM 1628 C C . GLY A 1 200 ? 12.935 2.876 -26.100 1.00 97.81 200 GLY A C 1
ATOM 1629 O O . GLY A 1 200 ? 13.308 2.857 -27.270 1.00 97.81 200 GLY A O 1
ATOM 1630 N N . GLN A 1 201 ? 13.616 3.491 -25.129 1.00 97.75 201 GLN A N 1
ATOM 1631 C CA . GLN A 1 201 ? 14.880 4.203 -25.343 1.00 97.75 201 GLN A CA 1
ATOM 1632 C C . GLN A 1 201 ? 15.991 3.274 -25.833 1.00 97.75 201 GLN A C 1
ATOM 1634 O O . GLN A 1 201 ? 16.657 3.598 -26.808 1.00 97.75 201 GLN A O 1
ATOM 1639 N N . VAL A 1 202 ? 16.164 2.098 -25.220 1.00 97.94 202 VAL A N 1
ATOM 1640 C CA . VAL A 1 202 ? 17.160 1.099 -25.648 1.00 97.94 202 VAL A CA 1
ATOM 1641 C C . VAL A 1 202 ? 16.896 0.647 -27.080 1.00 97.94 202 VAL A C 1
ATOM 1643 O O . VAL A 1 202 ? 17.832 0.533 -27.868 1.00 97.94 202 VAL A O 1
ATOM 1646 N N . ARG A 1 203 ? 15.629 0.415 -27.446 1.00 96.25 203 ARG A N 1
ATOM 1647 C CA . ARG A 1 203 ? 15.268 0.091 -28.829 1.00 96.25 203 ARG A CA 1
ATOM 1648 C C . ARG A 1 203 ? 15.590 1.249 -29.772 1.00 96.25 203 ARG A C 1
ATOM 1650 O O . ARG A 1 203 ? 16.234 1.010 -30.783 1.00 96.25 203 ARG A O 1
ATOM 1657 N N . GLY A 1 204 ? 15.196 2.474 -29.426 1.00 95.56 204 GLY A N 1
ATOM 1658 C CA . GLY A 1 204 ? 15.486 3.658 -30.237 1.00 95.56 204 GLY A CA 1
ATOM 1659 C C . GLY A 1 204 ? 16.988 3.896 -30.409 1.00 95.56 204 GLY A C 1
ATOM 1660 O O . GLY A 1 204 ? 17.442 4.179 -31.510 1.00 95.56 204 GLY A O 1
ATOM 1661 N N . LEU A 1 205 ? 17.781 3.691 -29.355 1.00 96.69 205 LEU A N 1
ATOM 1662 C CA . LEU A 1 205 ? 19.238 3.755 -29.420 1.00 96.69 205 LEU A CA 1
ATOM 1663 C C . LEU A 1 205 ? 19.801 2.640 -30.304 1.00 96.69 205 LEU A C 1
ATOM 1665 O O . LEU A 1 205 ? 20.679 2.897 -31.115 1.00 96.69 205 LEU A O 1
ATOM 1669 N N . LYS A 1 206 ? 19.286 1.412 -30.186 1.00 95.69 206 LYS A N 1
ATOM 1670 C CA . LYS A 1 206 ? 19.697 0.2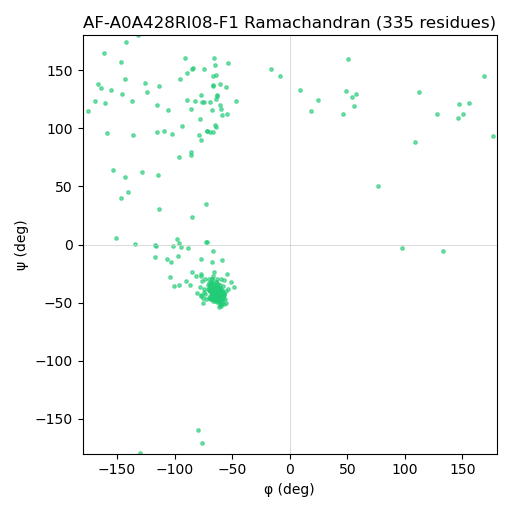90 -31.037 1.00 95.69 206 LYS A CA 1
ATOM 1671 C C . LYS A 1 206 ? 19.397 0.565 -32.511 1.00 95.69 206 LYS A C 1
ATOM 1673 O O . LYS A 1 206 ? 20.248 0.294 -33.349 1.00 95.69 206 LYS A O 1
ATOM 1678 N N . GLU A 1 207 ? 18.220 1.103 -32.818 1.00 92.38 207 GLU A N 1
ATOM 1679 C CA . GLU A 1 207 ? 17.837 1.530 -34.168 1.00 92.38 207 GLU A CA 1
ATOM 1680 C C . GLU A 1 207 ? 18.747 2.658 -34.662 1.00 92.38 207 GLU A C 1
ATOM 1682 O O . GLU A 1 207 ? 19.295 2.563 -35.754 1.00 92.38 207 GLU A O 1
ATOM 1687 N N . TRP A 1 208 ? 18.988 3.681 -33.839 1.00 91.88 208 TRP A N 1
ATOM 1688 C CA . TRP A 1 208 ? 19.871 4.792 -34.189 1.00 91.88 208 TRP A CA 1
ATOM 1689 C C . TRP A 1 208 ? 21.305 4.327 -34.459 1.00 91.88 208 TRP A C 1
ATOM 1691 O O . TRP A 1 208 ? 21.855 4.651 -35.507 1.00 91.88 208 TRP A O 1
ATOM 1701 N N . VAL A 1 209 ? 21.890 3.515 -33.571 1.00 90.56 209 VAL A N 1
ATOM 1702 C CA . VAL A 1 209 ? 23.227 2.937 -33.769 1.00 90.56 209 VAL A CA 1
ATOM 1703 C C . VAL A 1 209 ? 23.242 2.080 -35.029 1.00 90.56 209 VAL A C 1
ATOM 1705 O O . VAL A 1 209 ? 24.115 2.275 -35.863 1.00 90.56 209 VAL A O 1
ATOM 1708 N N . SER A 1 210 ? 22.261 1.190 -35.208 1.00 85.31 210 SER A N 1
ATOM 1709 C CA . SER A 1 210 ? 22.181 0.310 -36.379 1.00 85.31 210 SER A CA 1
ATOM 1710 C C . SER A 1 210 ? 22.033 1.070 -37.696 1.00 85.31 210 SER A C 1
ATOM 1712 O O . SER A 1 210 ? 22.523 0.595 -38.716 1.00 85.31 210 SER A O 1
ATOM 1714 N N . ASN A 1 211 ? 21.339 2.208 -37.702 1.00 79.50 211 ASN A N 1
ATOM 1715 C CA . ASN A 1 211 ? 21.208 3.054 -38.883 1.00 79.50 211 ASN A CA 1
ATOM 1716 C C . ASN A 1 211 ? 22.473 3.882 -39.125 1.00 79.50 211 ASN A C 1
ATOM 1718 O O . ASN A 1 211 ? 22.850 4.074 -40.275 1.00 79.50 211 ASN A O 1
ATOM 1722 N N . SER A 1 212 ? 23.131 4.344 -38.061 1.00 74.12 212 SER A N 1
ATOM 1723 C CA . SER A 1 212 ? 24.350 5.155 -38.138 1.00 74.12 212 SER A CA 1
ATOM 1724 C C . SER A 1 212 ? 25.578 4.330 -38.550 1.00 74.12 212 SER A C 1
ATOM 1726 O O . SER A 1 212 ? 26.468 4.839 -39.222 1.00 74.12 212 SER A O 1
ATOM 1728 N N . THR A 1 213 ? 25.617 3.034 -38.213 1.00 68.31 213 THR A N 1
ATOM 1729 C CA . THR A 1 213 ? 26.674 2.099 -38.646 1.00 68.31 213 THR A CA 1
ATOM 1730 C C . THR A 1 213 ? 26.309 1.280 -39.884 1.00 68.31 213 THR A C 1
ATOM 1732 O O . THR A 1 213 ? 27.109 0.455 -40.327 1.00 68.31 213 THR A O 1
ATOM 1735 N N . ARG A 1 214 ? 25.124 1.489 -40.475 1.00 65.00 214 ARG A N 1
ATOM 1736 C CA . ARG A 1 214 ? 24.758 0.871 -41.755 1.00 65.00 214 ARG A CA 1
ATOM 1737 C C . ARG A 1 214 ? 25.563 1.546 -42.867 1.00 65.00 214 ARG A C 1
ATOM 1739 O O . ARG A 1 214 ? 25.172 2.582 -43.387 1.00 65.00 214 ARG A O 1
ATOM 1746 N N . THR A 1 215 ? 26.664 0.921 -43.267 1.00 57.91 215 THR A N 1
ATOM 1747 C CA . THR A 1 215 ? 27.469 1.250 -44.458 1.00 57.91 215 THR A CA 1
ATOM 1748 C C . THR A 1 215 ? 26.770 0.836 -45.764 1.00 57.91 215 THR A C 1
ATOM 1750 O O . THR A 1 215 ? 27.406 0.383 -46.714 1.00 57.91 215 THR A O 1
ATOM 1753 N N . ASP A 1 216 ? 25.440 0.938 -45.825 1.00 50.72 216 ASP A N 1
ATOM 1754 C CA . ASP A 1 216 ? 24.656 0.496 -46.980 1.00 50.72 216 ASP A CA 1
ATOM 1755 C C . ASP A 1 216 ? 24.783 1.540 -48.102 1.00 50.72 216 ASP A C 1
ATOM 1757 O O . ASP A 1 216 ? 24.047 2.526 -48.137 1.00 50.72 216 ASP A O 1
ATOM 1761 N N . GLY A 1 217 ? 25.796 1.358 -48.957 1.00 55.50 217 GLY A N 1
ATOM 1762 C CA . GLY A 1 217 ? 26.065 2.191 -50.136 1.00 55.50 217 GLY A CA 1
ATOM 1763 C C . GLY A 1 217 ? 27.516 2.643 -50.329 1.00 55.50 217 GLY A C 1
ATOM 1764 O O . GLY A 1 217 ? 27.815 3.243 -51.357 1.00 55.50 217 GLY A O 1
ATOM 1765 N N . GLN A 1 218 ? 28.429 2.365 -49.392 1.00 55.59 218 GLN A N 1
ATOM 1766 C CA . GLN A 1 218 ? 29.850 2.688 -49.567 1.00 55.59 218 GLN A CA 1
ATOM 1767 C C . GLN A 1 218 ? 30.599 1.477 -50.136 1.00 55.59 218 GLN A C 1
ATOM 1769 O O . GLN A 1 218 ? 30.919 0.539 -49.410 1.00 55.59 218 GLN A O 1
ATOM 1774 N N . THR A 1 219 ? 30.896 1.490 -51.438 1.00 57.81 219 THR A N 1
ATOM 1775 C CA . THR A 1 219 ? 31.985 0.673 -51.993 1.00 57.81 219 THR A CA 1
ATOM 1776 C C . THR A 1 219 ? 33.284 1.177 -51.381 1.00 57.81 219 THR A C 1
ATOM 1778 O O . THR A 1 219 ? 33.769 2.246 -51.744 1.00 57.81 219 THR A O 1
ATOM 1781 N N . CYS A 1 220 ? 33.791 0.455 -50.388 1.00 59.19 220 CYS A N 1
ATOM 1782 C CA . CYS A 1 220 ? 35.069 0.746 -49.757 1.00 59.19 220 CYS A CA 1
ATOM 1783 C C . CYS A 1 220 ? 36.223 0.561 -50.753 1.00 59.19 220 CYS A C 1
ATOM 1785 O O . CYS A 1 220 ? 36.127 -0.225 -51.698 1.00 59.19 220 CYS A O 1
ATOM 1787 N N . ASP A 1 221 ? 37.323 1.272 -50.504 1.00 63.16 221 ASP A N 1
ATOM 1788 C CA . ASP A 1 221 ? 38.560 1.213 -51.292 1.00 63.16 221 ASP A CA 1
ATOM 1789 C C . ASP A 1 221 ? 39.105 -0.224 -51.430 1.00 63.16 221 ASP A C 1
ATOM 1791 O O . ASP A 1 221 ? 39.691 -0.584 -52.444 1.00 63.16 221 ASP A O 1
ATOM 1795 N N . GLU A 1 222 ? 38.783 -1.115 -50.485 1.00 70.94 222 GLU A N 1
ATOM 1796 C CA . GLU A 1 222 ? 39.090 -2.549 -50.582 1.00 70.94 222 GLU A CA 1
ATOM 1797 C C . GLU A 1 222 ? 38.472 -3.220 -51.821 1.00 70.94 222 GLU A C 1
ATOM 1799 O O . GLU A 1 222 ? 39.126 -4.025 -52.482 1.00 70.94 222 GLU A O 1
ATOM 1804 N N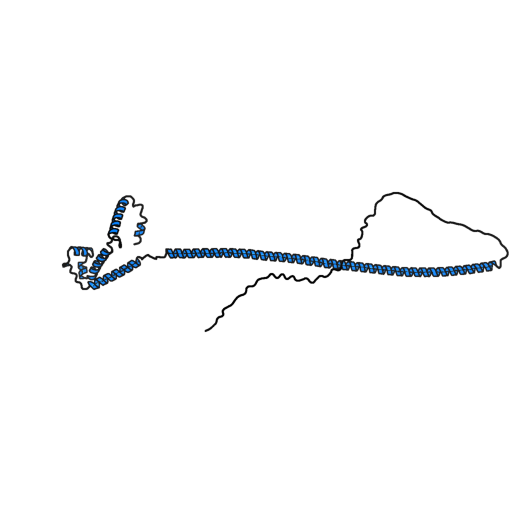 . VAL A 1 223 ? 37.237 -2.863 -52.195 1.00 73.00 223 VAL A N 1
ATOM 1805 C CA . VAL A 1 223 ? 36.577 -3.410 -53.395 1.00 73.00 223 VAL A CA 1
ATOM 1806 C C . VAL A 1 223 ? 37.251 -2.889 -54.667 1.00 73.00 223 VAL A C 1
ATOM 1808 O O . VAL A 1 223 ? 37.368 -3.621 -55.654 1.00 73.00 223 VAL A O 1
ATOM 1811 N N . PHE A 1 224 ? 37.716 -1.637 -54.647 1.00 73.12 224 PHE A N 1
ATOM 1812 C CA . PHE A 1 224 ? 38.475 -1.050 -55.749 1.00 73.12 224 PHE A CA 1
ATOM 1813 C C . PHE A 1 224 ? 39.862 -1.694 -55.876 1.00 73.12 224 PHE A C 1
ATOM 1815 O O . PHE A 1 224 ? 40.243 -2.094 -56.977 1.00 73.12 224 PHE A O 1
ATOM 1822 N N . GLY A 1 225 ? 40.569 -1.890 -54.760 1.00 78.31 225 GLY A N 1
ATOM 1823 C CA . GLY A 1 225 ? 41.852 -2.590 -54.698 1.00 78.31 225 GLY A CA 1
ATOM 1824 C C . GLY A 1 225 ? 41.767 -4.025 -55.224 1.00 78.31 225 GLY A C 1
ATOM 1825 O O . GLY A 1 225 ? 42.568 -4.421 -56.073 1.00 78.31 225 GLY A O 1
ATOM 1826 N N . ASP A 1 226 ? 40.740 -4.777 -54.823 1.00 81.19 226 ASP A N 1
ATOM 1827 C CA . ASP A 1 226 ? 40.473 -6.124 -55.343 1.00 81.19 226 ASP A CA 1
ATOM 1828 C C . ASP A 1 226 ? 40.175 -6.118 -56.852 1.00 81.19 226 ASP A C 1
ATOM 1830 O O . ASP A 1 226 ? 40.627 -6.998 -57.596 1.00 81.19 226 ASP A O 1
ATOM 1834 N N . GLY A 1 227 ? 39.433 -5.116 -57.330 1.00 81.19 227 GLY A N 1
ATOM 1835 C CA . GLY A 1 227 ? 39.184 -4.900 -58.754 1.00 81.19 227 GLY A CA 1
ATOM 1836 C C . GLY A 1 227 ? 40.470 -4.614 -59.533 1.00 81.19 227 GLY A C 1
ATOM 1837 O O . GLY A 1 227 ? 40.719 -5.235 -60.570 1.00 81.19 227 GLY A O 1
ATOM 1838 N N . MET A 1 228 ? 41.322 -3.736 -59.002 1.00 79.88 228 MET A N 1
ATOM 1839 C CA . MET A 1 228 ? 42.599 -3.355 -59.603 1.00 79.88 228 MET A CA 1
ATOM 1840 C C . MET A 1 228 ? 43.584 -4.528 -59.639 1.00 79.88 228 MET A C 1
ATOM 1842 O O . MET A 1 228 ? 44.244 -4.755 -60.652 1.00 79.88 228 MET A O 1
ATOM 1846 N N . ALA A 1 229 ? 43.628 -5.345 -58.584 1.00 83.75 229 ALA A N 1
ATOM 1847 C CA . ALA A 1 229 ? 44.448 -6.552 -58.545 1.00 83.75 229 ALA A CA 1
ATOM 1848 C C . ALA A 1 229 ? 44.009 -7.578 -59.605 1.00 83.75 229 ALA A C 1
ATOM 1850 O O . ALA A 1 229 ? 44.842 -8.174 -60.294 1.00 83.75 229 ALA A O 1
ATOM 1851 N N . ARG A 1 230 ? 42.695 -7.770 -59.793 1.00 87.25 230 ARG A N 1
ATOM 1852 C CA . ARG A 1 230 ? 42.158 -8.640 -60.856 1.00 87.25 230 ARG A CA 1
ATOM 1853 C C . ARG A 1 230 ? 42.473 -8.103 -62.247 1.00 87.25 230 ARG A C 1
ATOM 1855 O O . ARG A 1 230 ? 42.846 -8.891 -63.116 1.00 87.25 230 ARG A O 1
ATOM 1862 N N . LEU A 1 231 ? 42.354 -6.790 -62.449 1.00 85.00 231 LEU A N 1
ATOM 1863 C CA . LEU A 1 231 ? 42.714 -6.135 -63.704 1.00 85.00 231 LEU A CA 1
ATOM 1864 C C . LEU A 1 231 ? 44.203 -6.316 -64.013 1.00 85.00 231 LEU A C 1
ATOM 1866 O O . LEU A 1 231 ? 44.537 -6.758 -65.108 1.00 85.00 231 LEU A O 1
ATOM 1870 N N . GLY A 1 232 ? 45.085 -6.062 -63.042 1.00 84.12 232 GLY A N 1
ATOM 1871 C CA . GLY A 1 232 ? 46.529 -6.249 -63.188 1.00 84.12 232 GLY A CA 1
ATOM 1872 C C . GLY A 1 232 ? 46.895 -7.688 -63.561 1.00 84.12 232 GLY A C 1
ATOM 1873 O O . GLY A 1 232 ? 47.617 -7.914 -64.532 1.00 84.12 232 GLY A O 1
ATOM 1874 N N . ASN A 1 233 ? 46.321 -8.676 -62.868 1.00 87.69 233 ASN A N 1
ATOM 1875 C CA . ASN A 1 233 ? 46.529 -10.094 -63.185 1.00 87.69 233 ASN A CA 1
ATOM 1876 C C . ASN A 1 233 ? 45.986 -10.472 -64.576 1.00 87.69 233 ASN A C 1
ATOM 1878 O O . ASN A 1 233 ? 46.626 -11.217 -65.324 1.00 87.69 233 ASN A O 1
ATOM 1882 N N . GLY A 1 234 ? 44.815 -9.949 -64.951 1.00 87.44 234 GLY A N 1
ATOM 1883 C CA . GLY A 1 234 ? 44.229 -10.145 -66.278 1.00 87.44 234 GLY A CA 1
ATOM 1884 C C . GLY A 1 234 ? 45.095 -9.551 -67.388 1.00 87.44 234 GLY A C 1
ATOM 1885 O O . GLY A 1 234 ? 45.341 -10.212 -68.398 1.00 87.44 234 GLY A O 1
ATOM 1886 N N . LEU A 1 235 ? 45.621 -8.345 -67.167 1.00 87.06 235 LEU A N 1
ATOM 1887 C CA . LEU A 1 235 ? 46.502 -7.645 -68.094 1.00 87.06 235 LEU A CA 1
ATOM 1888 C C . LEU A 1 235 ? 47.811 -8.404 -68.305 1.00 87.06 235 LEU A C 1
ATOM 1890 O O . LEU A 1 235 ? 48.215 -8.641 -69.444 1.00 87.06 235 LEU A O 1
ATOM 1894 N N . GLN A 1 236 ? 48.445 -8.849 -67.217 1.00 86.38 236 GLN A N 1
ATOM 1895 C CA . GLN A 1 236 ? 49.667 -9.646 -67.288 1.00 86.38 236 GLN A CA 1
ATOM 1896 C C . GLN A 1 236 ? 49.464 -10.912 -68.126 1.00 86.38 236 GLN A C 1
ATOM 1898 O O . GLN A 1 236 ? 50.264 -11.186 -69.026 1.00 86.38 236 GLN A O 1
ATOM 1903 N N . ASN A 1 237 ? 48.374 -11.646 -67.882 1.00 88.31 237 ASN A N 1
ATOM 1904 C CA . ASN A 1 237 ? 48.022 -12.838 -68.652 1.00 88.31 237 ASN A CA 1
ATOM 1905 C C . ASN A 1 237 ? 47.736 -12.515 -70.121 1.00 88.31 237 ASN A C 1
ATOM 1907 O O . ASN A 1 237 ? 48.205 -13.235 -71.003 1.00 88.31 237 ASN A O 1
ATOM 1911 N N . TRP A 1 238 ? 47.016 -11.429 -70.405 1.00 90.75 238 TRP A N 1
ATOM 1912 C CA . TRP A 1 238 ? 46.724 -11.012 -71.774 1.00 90.75 238 TRP A CA 1
ATOM 1913 C C . TRP A 1 238 ? 48.004 -10.690 -72.555 1.00 90.75 238 TRP A C 1
ATOM 1915 O O . TRP A 1 238 ? 48.166 -11.165 -73.683 1.00 90.75 238 TRP A O 1
ATOM 1925 N N . VAL A 1 239 ? 48.956 -9.972 -71.949 1.00 86.81 239 VAL A N 1
ATOM 1926 C CA . VAL A 1 239 ? 50.249 -9.673 -72.586 1.00 86.81 239 VAL A CA 1
ATOM 1927 C C . VAL A 1 239 ? 51.040 -10.956 -72.850 1.00 86.81 239 VAL A C 1
ATOM 1929 O O . VAL A 1 239 ? 51.598 -11.127 -73.935 1.00 86.81 239 VAL A O 1
ATOM 1932 N N . ILE A 1 240 ? 51.047 -11.902 -71.907 1.00 85.94 240 ILE A N 1
ATOM 1933 C CA . ILE A 1 240 ? 51.711 -13.199 -72.095 1.00 85.94 240 ILE A CA 1
ATOM 1934 C C . ILE A 1 240 ? 51.064 -13.981 -73.245 1.00 85.94 240 ILE A C 1
ATOM 1936 O O . ILE A 1 240 ? 51.773 -14.503 -74.104 1.00 85.94 240 ILE A O 1
ATOM 1940 N N . VAL A 1 241 ? 49.735 -14.066 -73.304 1.00 88.62 241 VAL A N 1
ATOM 1941 C CA . VAL A 1 241 ? 49.033 -14.823 -74.353 1.00 88.62 241 VAL A CA 1
ATOM 1942 C C . VAL A 1 241 ? 49.301 -14.236 -75.741 1.00 88.62 241 VAL A C 1
ATOM 1944 O O . VAL A 1 241 ? 49.594 -14.991 -76.669 1.00 88.62 241 VAL A O 1
ATOM 1947 N N . ASN A 1 242 ? 49.258 -12.909 -75.880 1.00 84.56 242 ASN A N 1
ATOM 1948 C CA . ASN A 1 242 ? 49.346 -12.254 -77.187 1.00 84.56 242 ASN A CA 1
ATOM 1949 C C . ASN A 1 242 ? 50.788 -12.001 -77.648 1.00 84.56 242 ASN A C 1
ATOM 1951 O O . ASN A 1 242 ? 51.085 -12.138 -78.833 1.00 84.56 242 ASN A O 1
ATOM 1955 N N . PHE A 1 243 ? 51.711 -11.695 -76.732 1.00 82.19 243 PHE A N 1
ATOM 1956 C CA . PHE A 1 243 ? 53.048 -11.215 -77.097 1.00 82.19 243 PHE A CA 1
ATOM 1957 C C . PHE A 1 243 ? 54.211 -12.117 -76.671 1.00 82.19 243 PHE A C 1
ATOM 1959 O O . PHE A 1 243 ? 55.357 -11.839 -77.025 1.00 82.19 243 PHE A O 1
ATOM 1966 N N . ARG A 1 244 ? 53.978 -13.257 -76.002 1.00 79.50 244 ARG A N 1
ATOM 1967 C CA . ARG A 1 244 ? 55.067 -14.186 -75.616 1.00 79.50 244 ARG A CA 1
ATOM 1968 C C . ARG A 1 244 ? 55.956 -14.602 -76.796 1.00 79.50 244 ARG A C 1
ATOM 1970 O O . ARG A 1 244 ? 57.176 -14.718 -76.647 1.00 79.50 244 ARG A O 1
ATOM 1977 N N . LYS A 1 245 ? 55.361 -14.820 -77.973 1.00 78.12 245 LYS A N 1
ATOM 1978 C CA . LYS A 1 245 ? 56.076 -15.201 -79.206 1.00 78.12 245 LYS A CA 1
ATOM 1979 C C . LYS A 1 245 ? 56.427 -14.015 -80.112 1.00 78.12 245 LYS A C 1
ATOM 1981 O O . LYS A 1 245 ? 57.080 -14.229 -81.130 1.00 78.12 245 LYS A O 1
ATOM 1986 N N . ALA A 1 246 ? 56.039 -12.793 -79.749 1.00 77.94 246 ALA A N 1
ATOM 1987 C CA . ALA A 1 246 ? 56.382 -11.607 -80.518 1.00 77.94 246 ALA A CA 1
ATOM 1988 C C . ALA A 1 246 ? 57.899 -11.350 -80.472 1.00 77.94 246 ALA A C 1
ATOM 1990 O O . ALA A 1 246 ? 58.571 -11.633 -79.466 1.00 77.94 246 ALA A O 1
ATOM 1991 N N . LYS A 1 247 ? 58.428 -10.841 -81.587 1.00 75.31 247 LYS A N 1
ATOM 1992 C CA . LYS A 1 247 ? 59.797 -10.334 -81.713 1.00 75.31 247 LYS A CA 1
ATOM 1993 C C . LYS A 1 247 ? 59.706 -8.811 -81.759 1.00 75.31 247 LYS A C 1
ATOM 1995 O O . LYS A 1 247 ? 59.095 -8.285 -82.681 1.00 75.31 247 LYS A O 1
ATOM 2000 N N . ILE A 1 248 ? 60.267 -8.141 -80.757 1.00 75.44 248 ILE A N 1
ATOM 2001 C CA . ILE A 1 248 ? 60.357 -6.679 -80.719 1.00 75.44 248 ILE A CA 1
ATOM 2002 C C . ILE A 1 248 ? 61.571 -6.299 -81.562 1.00 75.44 248 ILE A C 1
ATOM 2004 O O . ILE A 1 248 ? 62.660 -6.816 -81.318 1.00 75.44 248 ILE A O 1
ATOM 2008 N N . LYS A 1 249 ? 61.376 -5.457 -82.573 1.00 77.69 249 LYS A N 1
ATOM 2009 C CA . LYS A 1 249 ? 62.455 -4.923 -83.402 1.00 77.69 249 LYS A CA 1
ATOM 2010 C C . LYS A 1 249 ? 62.511 -3.419 -83.182 1.00 77.69 249 LYS A C 1
ATOM 2012 O O . LYS A 1 249 ? 61.712 -2.703 -83.767 1.00 77.69 249 LYS A O 1
ATOM 2017 N N . LEU A 1 250 ? 63.402 -2.973 -82.302 1.00 73.31 250 LEU A N 1
ATOM 2018 C CA . LEU A 1 250 ? 63.547 -1.554 -81.959 1.00 73.31 250 LEU A CA 1
ATOM 2019 C C . LEU A 1 250 ? 64.081 -0.734 -83.146 1.00 73.31 250 LEU A C 1
ATOM 2021 O O . LEU A 1 250 ? 63.670 0.401 -83.327 1.00 73.31 250 LEU A O 1
ATOM 2025 N N . ASP A 1 251 ? 64.883 -1.357 -84.012 1.00 73.19 251 ASP A N 1
ATOM 2026 C CA . ASP A 1 25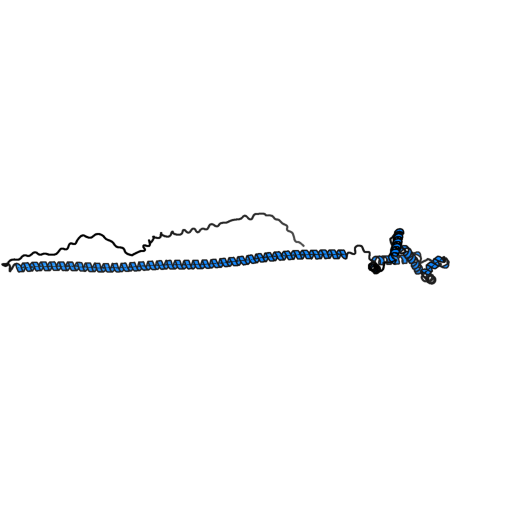1 ? 65.500 -0.722 -85.188 1.00 73.19 251 ASP A CA 1
ATOM 2027 C C . ASP A 1 251 ? 64.497 -0.303 -86.284 1.00 73.19 251 ASP A C 1
ATOM 2029 O O . ASP A 1 251 ? 64.852 0.429 -87.205 1.00 73.19 251 ASP A O 1
ATOM 2033 N N . GLU A 1 252 ? 63.259 -0.808 -86.227 1.00 73.12 252 GLU A N 1
ATOM 2034 C CA . GLU A 1 252 ? 62.188 -0.507 -87.192 1.00 73.12 252 GLU A CA 1
ATOM 2035 C C . GLU A 1 252 ? 61.182 0.532 -86.650 1.00 73.12 252 GLU A C 1
ATOM 2037 O O . GLU A 1 252 ? 60.233 0.873 -87.359 1.00 73.12 252 GLU A O 1
ATOM 2042 N N . LEU A 1 253 ? 61.356 1.015 -85.411 1.00 78.31 253 LEU A N 1
ATOM 2043 C CA . LEU A 1 253 ? 60.486 2.027 -84.803 1.00 78.31 253 LEU A CA 1
ATOM 2044 C C . LEU A 1 253 ? 60.925 3.445 -85.193 1.00 78.31 253 LEU A C 1
ATOM 2046 O O . LEU A 1 253 ? 62.096 3.715 -85.448 1.00 78.31 253 LEU A O 1
ATOM 2050 N N . ASP A 1 254 ? 59.966 4.362 -85.231 1.00 82.94 254 ASP A N 1
ATOM 2051 C CA . ASP A 1 254 ? 60.211 5.785 -85.416 1.00 82.94 254 ASP A CA 1
ATOM 2052 C C . ASP A 1 254 ? 60.781 6.436 -84.145 1.00 82.94 254 ASP A C 1
ATOM 2054 O O . ASP A 1 254 ? 60.489 6.034 -83.017 1.00 82.94 254 ASP A O 1
ATOM 2058 N N . GLU A 1 255 ? 61.574 7.492 -84.340 1.00 76.44 255 GLU A N 1
ATOM 2059 C CA . GLU A 1 255 ? 62.265 8.223 -83.266 1.00 76.44 255 GLU A CA 1
ATOM 2060 C C . GLU A 1 255 ? 61.295 8.761 -82.194 1.00 76.44 255 GLU A C 1
ATOM 2062 O O . GLU A 1 255 ? 61.642 8.841 -81.018 1.00 76.44 255 GLU A O 1
ATOM 2067 N N . ALA A 1 256 ? 60.057 9.095 -82.582 1.00 78.75 256 ALA A N 1
ATOM 2068 C CA . ALA A 1 256 ? 59.029 9.575 -81.660 1.00 78.75 256 ALA A CA 1
ATOM 2069 C C . ALA A 1 256 ? 58.552 8.470 -80.701 1.00 78.75 256 ALA A C 1
ATOM 2071 O O . ALA A 1 256 ? 58.538 8.678 -79.488 1.00 78.75 256 ALA A O 1
ATOM 2072 N N . THR A 1 257 ? 58.251 7.274 -81.214 1.00 78.12 257 THR A N 1
ATOM 2073 C CA . THR A 1 257 ? 57.858 6.130 -80.377 1.00 78.12 257 THR A CA 1
ATOM 2074 C C . THR A 1 257 ? 59.015 5.650 -79.496 1.00 78.12 257 THR A C 1
ATOM 2076 O O . THR A 1 257 ? 58.799 5.249 -78.353 1.00 78.12 257 THR A O 1
ATOM 2079 N N . LEU A 1 258 ? 60.262 5.724 -79.978 1.00 78.69 258 LEU A N 1
ATOM 2080 C CA . LEU A 1 258 ? 61.442 5.418 -79.158 1.00 78.69 258 LEU A CA 1
ATOM 2081 C C . LEU A 1 258 ? 61.609 6.404 -77.994 1.00 78.69 258 LEU A C 1
ATOM 2083 O O . LEU A 1 258 ? 61.929 5.978 -76.883 1.00 78.69 258 LEU A O 1
ATOM 2087 N N . ALA A 1 259 ? 61.329 7.693 -78.205 1.00 79.38 259 ALA A N 1
ATOM 2088 C CA . ALA A 1 259 ? 61.352 8.691 -77.138 1.00 79.38 259 ALA A CA 1
ATOM 2089 C C . ALA A 1 259 ? 60.285 8.420 -76.058 1.00 79.38 259 ALA A C 1
ATOM 2091 O O . ALA A 1 259 ? 60.600 8.490 -74.870 1.00 79.38 259 ALA A O 1
ATOM 2092 N N . GLU A 1 260 ? 59.063 8.036 -76.445 1.00 79.38 260 GLU A N 1
ATOM 2093 C CA . GLU A 1 260 ? 57.989 7.667 -75.504 1.00 79.38 260 GLU A CA 1
ATOM 2094 C C . GLU A 1 260 ? 58.327 6.400 -74.699 1.00 79.38 260 GLU A C 1
ATOM 2096 O O . GLU A 1 260 ? 58.105 6.330 -73.485 1.00 79.38 260 GLU A O 1
ATOM 2101 N N . ILE A 1 261 ? 58.917 5.395 -75.355 1.00 80.88 261 ILE A N 1
ATOM 2102 C CA . ILE A 1 261 ? 59.372 4.167 -74.690 1.00 80.88 261 ILE A CA 1
ATOM 2103 C C . ILE A 1 261 ? 60.514 4.476 -73.714 1.00 80.88 261 ILE A C 1
ATOM 2105 O O . ILE A 1 261 ? 60.523 3.934 -72.609 1.00 80.88 261 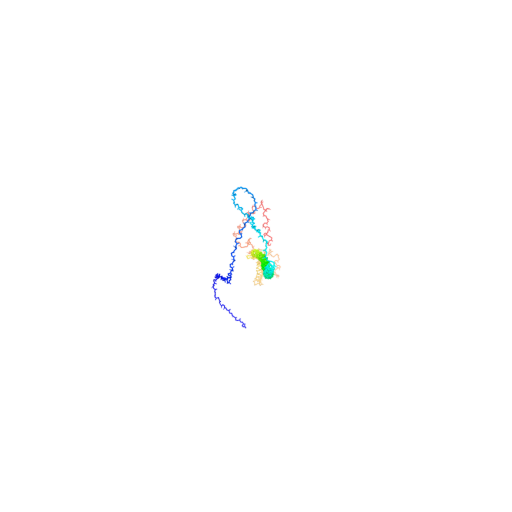ILE A O 1
ATOM 2109 N N . ASN A 1 262 ? 61.442 5.358 -74.088 1.00 80.88 262 ASN A N 1
ATOM 2110 C CA . ASN A 1 262 ? 62.541 5.791 -73.229 1.00 80.88 262 ASN A CA 1
ATOM 2111 C C . ASN A 1 262 ? 62.051 6.598 -72.014 1.00 80.88 262 ASN A C 1
ATOM 2113 O O . ASN A 1 262 ? 62.585 6.449 -70.918 1.00 80.88 262 ASN A O 1
ATOM 2117 N N . GLU A 1 263 ? 61.006 7.413 -72.179 1.00 80.94 263 GLU A N 1
ATOM 2118 C CA . GLU A 1 263 ? 60.364 8.118 -71.065 1.00 80.94 263 GLU A CA 1
ATOM 2119 C C . GLU A 1 263 ? 59.710 7.136 -70.078 1.00 80.94 263 GLU A C 1
ATOM 2121 O O . GLU A 1 263 ? 59.783 7.323 -68.864 1.00 80.94 263 GLU A O 1
ATOM 2126 N N . LEU A 1 264 ? 59.087 6.067 -70.585 1.00 76.25 264 LEU A N 1
ATOM 2127 C CA . LEU A 1 264 ? 58.427 5.060 -69.754 1.00 76.25 264 LEU A CA 1
ATOM 2128 C C . LEU A 1 264 ? 59.407 4.089 -69.078 1.00 76.25 264 LEU A C 1
ATOM 2130 O O . LEU A 1 264 ? 59.237 3.741 -67.909 1.00 76.25 264 LEU A O 1
ATOM 2134 N N . VAL A 1 265 ? 60.397 3.598 -69.820 1.00 78.75 265 VAL A N 1
ATOM 2135 C CA . VAL A 1 265 ? 61.421 2.669 -69.338 1.00 78.75 265 VAL A CA 1
ATOM 2136 C C . VAL A 1 265 ? 62.776 3.145 -69.866 1.00 78.75 265 VAL A C 1
ATOM 2138 O O . VAL A 1 265 ? 63.185 2.730 -70.947 1.00 78.75 265 VAL A O 1
ATOM 2141 N N . PRO A 1 266 ? 63.532 3.936 -69.085 1.00 77.94 266 PRO A N 1
ATOM 2142 C CA . PRO A 1 266 ? 64.834 4.467 -69.510 1.00 77.94 266 PRO A CA 1
ATOM 2143 C C . PRO A 1 266 ? 65.891 3.407 -69.873 1.00 77.94 266 PRO A C 1
ATOM 2145 O O . PRO A 1 266 ? 66.917 3.725 -70.457 1.00 77.94 266 PRO A O 1
ATOM 2148 N N . MET A 1 267 ? 65.660 2.137 -69.518 1.00 78.06 267 MET A N 1
ATOM 2149 C CA . MET A 1 267 ? 66.526 0.989 -69.833 1.00 78.06 267 MET A CA 1
ATOM 2150 C C . MET A 1 267 ? 65.861 -0.003 -70.803 1.00 78.06 267 MET A C 1
ATOM 2152 O O . MET A 1 267 ? 66.069 -1.216 -70.714 1.00 78.06 267 MET A O 1
ATOM 2156 N N . TYR A 1 268 ? 64.995 0.481 -71.695 1.00 76.81 268 TYR A N 1
ATOM 2157 C CA . TYR A 1 268 ? 64.203 -0.373 -72.581 1.00 76.81 268 TYR A CA 1
ATOM 2158 C C . TYR A 1 268 ? 65.056 -1.255 -73.506 1.00 76.81 268 TYR A C 1
ATOM 2160 O O . TYR A 1 268 ? 64.634 -2.367 -73.816 1.00 76.81 268 TYR A O 1
ATOM 2168 N N . GLU A 1 269 ? 66.254 -0.814 -73.898 1.00 74.31 269 GLU A N 1
ATOM 2169 C CA . GLU A 1 269 ? 67.175 -1.570 -74.762 1.00 74.31 269 GLU A CA 1
ATOM 2170 C C . GLU A 1 269 ? 67.669 -2.864 -74.084 1.00 74.31 269 GLU A C 1
ATOM 2172 O O . GLU A 1 269 ? 67.566 -3.960 -74.648 1.00 74.31 269 GLU A O 1
ATOM 2177 N N . ASP A 1 270 ? 68.093 -2.770 -72.820 1.00 74.12 270 ASP A N 1
ATOM 2178 C CA . ASP A 1 270 ? 68.524 -3.920 -72.013 1.00 74.12 270 ASP A CA 1
ATOM 2179 C C . ASP A 1 270 ? 67.344 -4.849 -71.685 1.00 74.12 270 ASP A C 1
ATOM 2181 O O . ASP A 1 270 ? 67.453 -6.083 -71.700 1.00 74.12 270 ASP A O 1
ATOM 2185 N N . LEU A 1 271 ? 66.172 -4.262 -71.428 1.00 73.12 271 LEU A N 1
ATOM 2186 C CA . LEU A 1 271 ? 64.969 -4.998 -71.049 1.00 73.12 271 LEU A CA 1
ATOM 2187 C C . LEU A 1 271 ? 64.302 -5.699 -72.240 1.00 73.12 271 LEU A C 1
ATOM 2189 O O . LEU A 1 271 ? 63.733 -6.780 -72.070 1.00 73.12 271 LEU A O 1
ATOM 2193 N N . ALA A 1 272 ? 64.404 -5.143 -73.448 1.00 73.38 272 ALA A N 1
ATOM 2194 C CA . ALA A 1 272 ? 63.882 -5.751 -74.668 1.00 73.38 272 ALA A CA 1
ATOM 2195 C C . ALA A 1 272 ? 64.584 -7.077 -74.996 1.00 73.38 272 ALA A C 1
ATOM 2197 O O . ALA A 1 272 ? 63.946 -8.000 -75.511 1.00 73.38 272 ALA A O 1
ATOM 2198 N N . SER A 1 273 ? 65.870 -7.197 -74.651 1.00 69.81 273 SER A N 1
ATOM 2199 C CA . SER A 1 273 ? 66.651 -8.418 -74.868 1.00 69.81 273 SER A CA 1
ATOM 2200 C C . SER A 1 273 ? 66.402 -9.483 -73.790 1.00 69.81 273 SER A C 1
ATOM 2202 O O . SER A 1 273 ? 66.236 -10.661 -74.112 1.00 69.81 273 SER A O 1
ATOM 2204 N N . THR A 1 274 ? 66.312 -9.075 -72.519 1.00 74.88 274 THR A N 1
ATOM 2205 C CA . THR A 1 274 ? 66.318 -10.005 -71.373 1.00 74.88 274 THR A CA 1
ATOM 2206 C C . THR A 1 274 ? 64.921 -10.283 -70.808 1.00 74.88 274 THR A C 1
ATOM 2208 O O . THR A 1 274 ? 64.617 -11.404 -70.403 1.00 74.88 274 THR A O 1
ATOM 2211 N N . ALA A 1 275 ? 64.037 -9.285 -70.806 1.00 77.81 275 ALA A N 1
ATOM 2212 C CA . 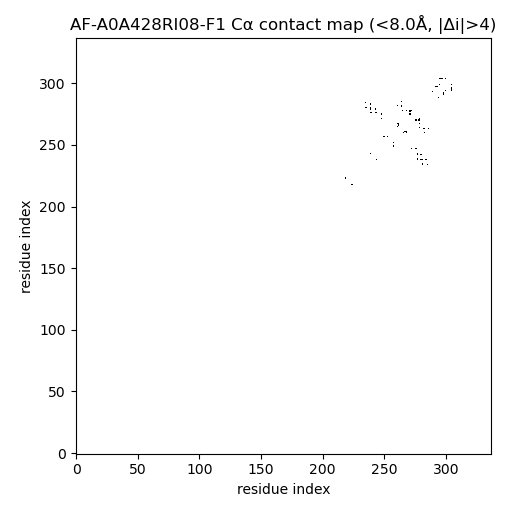ALA A 1 275 ? 62.756 -9.309 -70.099 1.00 77.81 275 ALA A CA 1
ATOM 2213 C C . ALA A 1 275 ? 61.620 -8.662 -70.918 1.00 77.81 275 ALA A C 1
ATOM 2215 O O . ALA A 1 275 ? 60.780 -7.925 -70.400 1.00 77.81 275 ALA A O 1
ATOM 2216 N N . LYS A 1 276 ? 61.549 -9.007 -72.211 1.00 80.56 276 LYS A N 1
ATOM 2217 C CA . LYS A 1 276 ? 60.611 -8.435 -73.198 1.00 80.56 276 LYS A CA 1
ATOM 2218 C C . LYS A 1 276 ? 59.135 -8.416 -72.781 1.00 80.56 276 LYS A C 1
ATOM 2220 O O . LYS A 1 276 ? 58.386 -7.532 -73.178 1.00 80.56 276 LYS A O 1
ATOM 2225 N N . VAL A 1 277 ? 58.695 -9.403 -71.998 1.00 80.06 277 VAL A N 1
ATOM 2226 C CA . VAL A 1 277 ? 57.300 -9.495 -71.540 1.00 80.06 277 VAL A CA 1
ATOM 2227 C C . VAL A 1 277 ? 57.003 -8.410 -70.510 1.00 80.06 277 VAL A C 1
ATOM 2229 O O . VAL A 1 277 ? 55.934 -7.815 -70.565 1.00 80.06 277 VAL A O 1
ATOM 2232 N N . HIS A 1 278 ? 57.949 -8.111 -69.619 1.00 81.00 278 HIS A N 1
ATOM 2233 C CA . HIS A 1 278 ? 57.787 -7.066 -68.612 1.00 81.00 278 HIS A CA 1
ATOM 2234 C C . HIS A 1 278 ? 57.825 -5.666 -69.232 1.00 81.00 278 HIS A C 1
ATOM 2236 O O . HIS A 1 278 ? 57.044 -4.814 -68.821 1.00 81.00 278 HIS A O 1
ATOM 2242 N N . LEU A 1 279 ? 58.634 -5.465 -70.280 1.00 81.31 279 LEU A N 1
ATOM 2243 C CA . LEU A 1 279 ? 58.622 -4.233 -71.076 1.00 81.31 279 LEU A CA 1
ATOM 2244 C C . LEU A 1 279 ? 57.263 -4.009 -71.765 1.00 81.31 279 LEU A C 1
ATOM 2246 O O . LEU A 1 279 ? 56.707 -2.920 -71.723 1.00 81.31 279 LEU A O 1
ATOM 2250 N N . LEU A 1 280 ? 56.678 -5.050 -72.364 1.00 83.31 280 LEU A N 1
ATOM 2251 C CA . LEU A 1 280 ? 55.344 -4.929 -72.964 1.00 83.31 280 LEU A CA 1
ATOM 2252 C C . LEU A 1 280 ? 54.247 -4.756 -71.909 1.00 83.31 280 LEU A C 1
ATOM 2254 O O . LEU A 1 280 ? 53.286 -4.030 -72.139 1.00 83.31 280 LEU A O 1
ATOM 2258 N N . GLN A 1 281 ? 54.384 -5.390 -70.744 1.00 85.06 281 GLN A N 1
ATOM 2259 C CA . GLN A 1 281 ? 53.454 -5.197 -69.632 1.00 85.06 281 GLN A CA 1
ATOM 2260 C C . GLN A 1 281 ? 53.468 -3.755 -69.123 1.00 85.06 281 GLN A C 1
ATOM 2262 O O . GLN A 1 281 ? 52.390 -3.215 -68.890 1.00 85.06 281 GLN A O 1
ATOM 2267 N N . SER A 1 282 ? 54.634 -3.117 -68.977 1.00 82.69 282 SER A N 1
ATOM 2268 C CA . SER A 1 282 ? 54.705 -1.709 -68.566 1.00 82.69 282 SER A CA 1
ATOM 2269 C C . SER A 1 282 ? 54.109 -0.771 -69.617 1.00 82.69 282 SER A C 1
ATOM 2271 O O . SER A 1 282 ? 53.324 0.099 -69.250 1.00 82.69 282 SER A O 1
ATOM 2273 N N . ILE A 1 283 ? 54.381 -0.994 -70.910 1.00 82.50 283 ILE A N 1
ATOM 2274 C CA . ILE A 1 283 ? 53.802 -0.206 -72.015 1.00 82.50 283 ILE A CA 1
ATOM 2275 C C . ILE A 1 283 ? 52.275 -0.300 -72.020 1.00 82.50 283 ILE A C 1
ATOM 2277 O O . ILE A 1 283 ? 51.586 0.716 -71.984 1.00 82.50 283 ILE A O 1
ATOM 2281 N N . VAL A 1 284 ? 51.724 -1.517 -72.008 1.00 84.00 284 VAL A N 1
ATOM 2282 C CA . VAL A 1 284 ? 50.266 -1.706 -72.044 1.00 84.00 284 VAL A CA 1
ATOM 2283 C C . VAL A 1 284 ? 49.613 -1.185 -70.756 1.00 84.00 284 VAL A C 1
ATOM 2285 O O . VAL A 1 284 ? 48.514 -0.639 -70.810 1.00 84.00 284 VAL A O 1
ATOM 2288 N N . SER A 1 285 ? 50.290 -1.295 -69.607 1.00 83.44 285 SER A N 1
ATOM 2289 C CA . SER A 1 285 ? 49.795 -0.734 -68.342 1.00 83.44 285 SER A CA 1
ATOM 2290 C C . SER A 1 285 ? 49.758 0.794 -68.376 1.00 83.44 285 SER A C 1
ATOM 2292 O O . SER A 1 285 ? 48.761 1.361 -67.943 1.00 83.44 285 SER A O 1
ATOM 2294 N N . ARG A 1 286 ? 50.786 1.460 -68.929 1.00 81.94 286 ARG A N 1
ATOM 2295 C CA . ARG A 1 286 ? 50.805 2.922 -69.112 1.00 81.94 286 ARG A CA 1
ATOM 2296 C C . ARG A 1 286 ? 49.646 3.374 -69.994 1.00 81.94 286 ARG A C 1
ATOM 2298 O O . ARG A 1 286 ? 48.870 4.213 -69.563 1.00 81.94 286 ARG A O 1
ATOM 2305 N N . ILE A 1 287 ? 49.477 2.752 -71.162 1.00 82.00 287 ILE A N 1
ATOM 2306 C CA . ILE A 1 287 ? 48.394 3.087 -72.100 1.00 82.00 287 ILE A CA 1
ATOM 2307 C C . ILE A 1 287 ? 47.025 2.909 -71.439 1.00 82.00 287 ILE A C 1
ATOM 2309 O O . ILE A 1 287 ? 46.149 3.750 -71.601 1.00 82.00 287 ILE A O 1
ATOM 2313 N N . LEU A 1 288 ? 46.824 1.830 -70.675 1.00 81.12 288 LEU A N 1
ATOM 2314 C CA . LEU A 1 288 ? 45.564 1.602 -69.969 1.00 81.12 288 LEU A CA 1
ATOM 2315 C C . LEU A 1 288 ? 45.337 2.669 -68.895 1.00 81.12 288 LEU A C 1
ATOM 2317 O O . LEU A 1 288 ? 44.238 3.212 -68.805 1.00 81.12 288 LEU A O 1
ATOM 2321 N N . VAL A 1 289 ? 46.366 2.983 -68.103 1.00 79.75 289 VAL A N 1
ATOM 2322 C CA . VAL A 1 289 ? 46.270 3.998 -67.052 1.00 79.75 289 VAL A CA 1
ATOM 2323 C C . VAL A 1 289 ? 45.993 5.372 -67.647 1.00 79.75 289 VAL A C 1
ATOM 2325 O O . VAL A 1 289 ? 45.093 6.046 -67.173 1.00 79.75 289 VAL A O 1
ATOM 2328 N N . GLU A 1 290 ? 46.675 5.761 -68.718 1.00 78.94 290 GLU A N 1
ATOM 2329 C CA . GLU A 1 290 ? 46.398 7.015 -69.419 1.00 78.94 290 GLU A CA 1
ATOM 2330 C C . GLU A 1 290 ? 44.984 6.999 -70.016 1.00 78.94 290 GLU A C 1
ATOM 2332 O O . GLU A 1 290 ? 44.172 7.865 -69.723 1.00 78.94 290 GLU A O 1
ATOM 2337 N N . MET A 1 291 ? 44.586 5.959 -70.746 1.00 75.50 291 MET A N 1
ATOM 2338 C CA . MET A 1 291 ? 43.243 5.906 -71.335 1.00 75.50 291 MET A CA 1
ATOM 2339 C C . MET A 1 291 ? 42.099 5.959 -70.310 1.00 75.50 291 MET A C 1
ATOM 2341 O O . MET A 1 291 ? 41.029 6.485 -70.618 1.00 75.50 291 MET A O 1
ATOM 2345 N N . VAL A 1 292 ? 42.280 5.363 -69.129 1.00 72.31 292 VAL A N 1
ATOM 2346 C CA . VAL A 1 292 ? 41.218 5.239 -68.116 1.00 72.31 292 VAL A CA 1
ATOM 2347 C C . VAL A 1 292 ? 41.289 6.351 -67.065 1.00 72.31 292 VAL A C 1
ATOM 2349 O O . VAL A 1 292 ? 40.246 6.812 -66.601 1.00 72.31 292 VAL A O 1
ATOM 2352 N N . PHE A 1 293 ? 42.494 6.792 -66.700 1.00 68.50 293 PHE A N 1
ATOM 2353 C CA . PHE A 1 293 ? 42.757 7.714 -65.590 1.00 68.50 293 PHE A CA 1
ATOM 2354 C C . PHE A 1 293 ? 43.362 9.066 -66.009 1.00 68.50 293 PHE A C 1
ATOM 2356 O O . PHE A 1 293 ? 43.491 9.928 -65.147 1.00 68.50 293 PHE A O 1
ATOM 2363 N N . ASP A 1 294 ? 43.639 9.328 -67.295 1.00 67.50 294 ASP A N 1
ATOM 2364 C CA . ASP A 1 294 ? 43.952 10.692 -67.794 1.00 67.50 294 ASP A CA 1
ATOM 2365 C C . ASP A 1 294 ? 42.701 11.606 -67.838 1.00 67.50 294 ASP A C 1
ATOM 2367 O O . ASP A 1 294 ? 42.730 12.780 -68.218 1.00 67.50 294 ASP A O 1
ATOM 2371 N N . ALA A 1 295 ? 41.551 11.090 -67.398 1.00 63.06 295 ALA A N 1
ATOM 2372 C CA . ALA A 1 295 ? 40.375 11.897 -67.125 1.00 63.06 295 ALA A CA 1
ATOM 2373 C C . ALA A 1 295 ? 40.556 12.680 -65.811 1.00 63.06 295 ALA A C 1
ATOM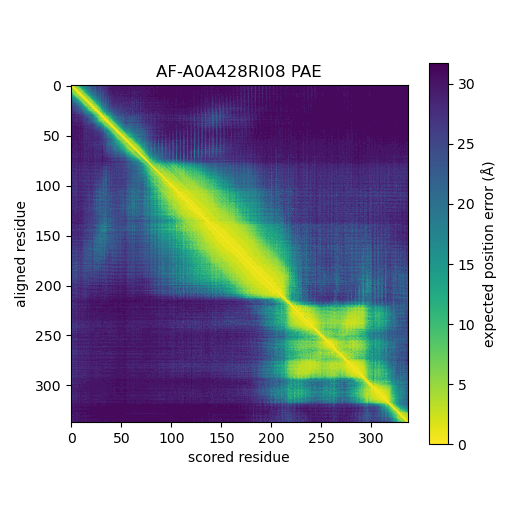 2375 O O . ALA A 1 295 ? 40.694 12.096 -64.741 1.00 63.06 295 ALA A O 1
ATOM 2376 N N . TYR A 1 296 ? 40.457 14.013 -65.884 1.00 59.97 296 TYR A N 1
ATOM 2377 C CA . TYR A 1 296 ? 40.511 14.934 -64.730 1.00 59.97 296 TYR A CA 1
ATOM 2378 C C . TYR A 1 296 ? 39.592 14.503 -63.569 1.00 59.97 296 TYR A C 1
ATOM 2380 O O . TYR A 1 296 ? 39.967 14.620 -62.409 1.00 59.97 296 TYR A O 1
ATOM 2388 N N . PHE A 1 297 ? 38.417 13.951 -63.894 1.00 60.34 297 PHE A N 1
ATOM 2389 C CA . PHE A 1 297 ? 37.600 13.151 -62.985 1.00 60.34 297 PHE A CA 1
ATOM 2390 C C . PHE A 1 297 ? 37.066 11.933 -63.738 1.00 60.34 297 PHE A C 1
ATOM 2392 O O . PHE A 1 297 ? 36.391 12.068 -64.763 1.00 60.34 297 PHE A O 1
ATOM 2399 N N . VAL A 1 298 ? 37.349 10.739 -63.220 1.00 62.12 298 VAL A N 1
ATOM 2400 C CA . VAL A 1 298 ? 36.876 9.483 -63.811 1.00 62.12 298 VAL A CA 1
ATOM 2401 C C . VAL A 1 298 ? 35.344 9.438 -63.753 1.00 62.12 298 VAL A C 1
ATOM 2403 O O . VAL A 1 298 ? 34.749 9.589 -62.689 1.00 62.12 298 VAL A O 1
ATOM 2406 N N . GLY A 1 299 ? 34.701 9.235 -64.907 1.00 63.00 299 GLY A N 1
ATOM 2407 C CA . GLY A 1 299 ? 33.241 9.119 -65.026 1.00 63.00 299 GLY A CA 1
ATOM 2408 C C . GLY A 1 299 ? 32.496 10.395 -65.438 1.00 63.00 299 GLY A C 1
ATOM 2409 O O . GLY A 1 299 ? 31.287 10.326 -65.657 1.00 63.00 299 GLY A O 1
ATOM 2410 N N . LEU A 1 300 ? 33.180 11.534 -65.597 1.00 67.81 300 LEU A N 1
ATOM 2411 C CA . LEU A 1 300 ? 32.586 12.744 -66.177 1.00 67.81 300 LEU A CA 1
ATOM 2412 C C . LEU A 1 300 ? 32.748 12.776 -67.700 1.00 67.81 300 LEU A C 1
ATOM 2414 O O . LEU A 1 300 ? 33.757 12.323 -68.243 1.00 67.81 300 LEU A O 1
ATOM 2418 N N . SER A 1 301 ? 31.776 13.363 -68.405 1.00 74.31 301 SER A N 1
ATOM 2419 C CA . SER A 1 301 ? 31.939 13.640 -69.837 1.00 74.31 301 SER A CA 1
ATOM 2420 C C . SER A 1 301 ? 33.037 14.688 -70.071 1.00 74.31 301 SER A C 1
ATOM 2422 O O . SER A 1 301 ? 33.397 15.460 -69.173 1.00 74.31 301 SER A O 1
ATOM 2424 N N . SER A 1 302 ? 33.578 14.751 -71.291 1.00 73.81 302 SER A N 1
ATOM 2425 C CA . SER A 1 302 ? 34.583 15.759 -71.664 1.00 73.81 302 SER A CA 1
ATOM 2426 C C . SER A 1 302 ? 34.067 17.192 -71.473 1.00 73.81 302 SER A C 1
ATOM 2428 O O . SER A 1 302 ? 34.807 18.058 -71.010 1.00 73.81 302 SER A O 1
ATOM 2430 N N . GLU A 1 303 ? 32.779 17.423 -71.739 1.00 76.69 303 GLU A N 1
ATOM 2431 C CA . GLU A 1 303 ? 32.103 18.706 -71.526 1.00 76.69 303 GLU A CA 1
ATOM 2432 C C . GLU A 1 303 ? 32.017 19.069 -70.036 1.00 76.69 303 GLU A C 1
ATOM 2434 O O . GLU A 1 303 ? 32.379 20.179 -69.645 1.00 76.69 303 GLU A O 1
ATOM 2439 N N . GLN A 1 304 ? 31.621 18.120 -69.182 1.00 76.50 304 GLN A N 1
ATOM 2440 C CA . GLN A 1 304 ? 31.565 18.321 -67.729 1.00 76.50 304 GLN A CA 1
ATOM 2441 C C . GLN A 1 304 ? 32.955 18.589 -67.150 1.00 76.50 304 GLN A C 1
ATOM 2443 O O . GLN A 1 304 ? 33.141 19.510 -66.359 1.00 76.50 304 GLN A O 1
ATOM 2448 N N . THR A 1 305 ? 33.956 17.836 -67.599 1.00 79.31 305 THR A N 1
ATOM 2449 C CA . THR A 1 305 ? 35.356 18.050 -67.223 1.00 79.31 305 THR A CA 1
ATOM 2450 C C . THR A 1 305 ? 35.829 19.456 -67.597 1.00 79.31 305 THR A C 1
ATOM 2452 O O . THR A 1 305 ? 36.501 20.123 -66.808 1.00 79.31 305 THR A O 1
ATOM 2455 N N . GLN A 1 306 ? 35.456 19.946 -68.782 1.00 79.94 306 GLN A N 1
ATOM 2456 C CA . GLN A 1 306 ? 35.803 21.291 -69.228 1.00 79.94 306 GLN A CA 1
ATOM 2457 C C . GLN A 1 306 ? 35.110 22.371 -68.386 1.00 79.94 306 GLN A C 1
ATOM 2459 O O . GLN A 1 306 ? 35.753 23.358 -68.026 1.00 79.94 306 GLN A O 1
ATOM 2464 N N . GLN A 1 307 ? 33.843 22.170 -68.016 1.00 79.94 307 GLN A N 1
ATOM 2465 C CA . GLN A 1 307 ? 33.115 23.059 -67.106 1.00 79.94 307 GLN A CA 1
ATOM 2466 C C . GLN A 1 307 ? 33.769 23.107 -65.719 1.00 79.94 307 GLN A C 1
ATOM 2468 O O . GLN A 1 307 ? 33.955 24.194 -65.172 1.00 79.94 307 GLN A O 1
ATOM 2473 N N . PHE A 1 308 ? 34.202 21.963 -65.178 1.00 78.00 308 PHE A N 1
ATOM 2474 C CA . PHE A 1 308 ? 34.930 21.911 -63.907 1.00 78.00 308 PHE A CA 1
ATOM 2475 C C . PHE A 1 308 ? 36.272 22.638 -63.974 1.00 78.00 308 PHE A C 1
ATOM 2477 O O . PHE A 1 308 ? 36.558 23.444 -63.093 1.00 78.00 308 PHE A O 1
ATOM 2484 N N . ARG A 1 309 ? 37.058 22.451 -65.041 1.00 81.50 309 ARG A N 1
ATOM 2485 C CA . ARG A 1 309 ? 38.312 23.203 -65.228 1.00 81.50 309 ARG A CA 1
ATOM 2486 C C . ARG A 1 309 ? 38.071 24.709 -65.373 1.00 81.50 309 ARG A C 1
ATOM 2488 O O . ARG A 1 309 ? 38.854 25.513 -64.875 1.00 81.50 309 ARG A O 1
ATOM 2495 N N . GLN A 1 310 ? 36.995 25.119 -66.047 1.00 82.50 310 GLN A N 1
ATOM 2496 C CA . GLN A 1 310 ? 36.617 26.534 -66.158 1.00 82.50 310 GLN A CA 1
ATOM 2497 C C . GLN A 1 310 ? 36.194 27.116 -64.805 1.00 82.50 310 GLN A C 1
ATOM 2499 O O . GLN A 1 310 ? 36.592 28.231 -64.470 1.00 82.50 310 GLN A O 1
ATOM 2504 N N . MET A 1 311 ? 35.435 26.353 -64.018 1.00 80.06 311 MET A N 1
ATOM 2505 C CA . MET A 1 311 ? 35.040 26.721 -62.662 1.00 80.06 311 MET A CA 1
ATOM 2506 C C . MET A 1 311 ? 36.244 26.792 -61.721 1.00 80.06 311 MET A C 1
ATOM 2508 O O . MET A 1 311 ? 36.356 27.757 -60.977 1.00 80.06 311 MET A O 1
ATOM 2512 N N . GLU A 1 312 ? 37.181 25.844 -61.785 1.00 79.75 312 GLU A N 1
ATOM 2513 C CA . GLU A 1 312 ? 38.439 25.891 -61.032 1.00 79.75 312 GLU A CA 1
ATOM 2514 C C . GLU A 1 312 ? 39.237 27.146 -61.393 1.00 79.75 312 GLU A C 1
ATOM 2516 O O . GLU A 1 312 ? 39.643 27.899 -60.513 1.00 79.75 312 GLU A O 1
ATOM 2521 N N . LYS A 1 313 ? 39.387 27.441 -62.689 1.00 81.62 313 LYS A N 1
ATOM 2522 C CA . LYS A 1 313 ? 40.080 28.644 -63.165 1.00 81.62 313 LYS A CA 1
ATOM 2523 C C . LYS A 1 313 ? 39.394 29.935 -62.702 1.00 81.62 313 LYS A C 1
ATOM 2525 O O . LYS A 1 313 ? 40.071 30.906 -62.364 1.00 81.62 313 LYS A O 1
ATOM 2530 N N . MET A 1 314 ? 38.063 29.943 -62.655 1.00 78.31 314 MET A N 1
ATOM 2531 C CA . MET A 1 314 ? 37.269 31.044 -62.107 1.00 78.31 314 MET A CA 1
ATOM 2532 C C . MET A 1 314 ? 37.469 31.169 -60.586 1.00 78.31 314 MET A C 1
ATOM 2534 O O . MET A 1 314 ? 37.753 32.258 -60.096 1.00 78.31 314 MET A O 1
ATOM 2538 N N . LEU A 1 315 ? 37.404 30.071 -59.834 1.00 75.50 315 LEU A N 1
ATOM 2539 C CA . LEU A 1 315 ? 37.639 30.049 -58.386 1.00 75.50 315 LEU A CA 1
ATOM 2540 C C . LEU A 1 315 ? 39.062 30.493 -58.033 1.00 75.50 315 LEU A C 1
ATOM 2542 O O . LEU A 1 315 ? 39.250 31.277 -57.105 1.00 75.50 315 LEU A O 1
ATOM 2546 N N . TYR A 1 316 ? 40.054 30.089 -58.824 1.00 72.75 316 TYR A N 1
ATOM 2547 C CA . TYR A 1 316 ? 41.437 30.531 -58.681 1.00 72.75 316 TYR A CA 1
ATOM 2548 C C . TYR A 1 316 ? 41.582 32.042 -58.919 1.00 72.75 316 TYR A C 1
ATOM 2550 O O . TYR A 1 316 ? 42.351 32.710 -58.229 1.00 72.75 316 TYR A O 1
ATOM 2558 N N . SER A 1 317 ? 40.784 32.610 -59.834 1.00 77.19 317 SER A N 1
ATOM 2559 C CA . SER A 1 317 ? 40.741 34.061 -60.060 1.00 77.19 317 SER A CA 1
ATOM 2560 C C . SER A 1 317 ? 40.170 34.843 -58.868 1.00 77.19 317 SER A C 1
ATOM 2562 O O . SER A 1 317 ? 40.578 35.979 -58.637 1.00 77.19 317 SER A O 1
ATOM 2564 N N . TYR A 1 318 ? 39.303 34.221 -58.058 1.00 69.50 318 TYR A N 1
ATOM 2565 C CA . TYR A 1 318 ? 38.815 34.788 -56.794 1.00 69.50 318 TYR A CA 1
ATOM 2566 C C . TYR A 1 318 ? 39.759 34.513 -55.607 1.00 69.50 318 TYR A C 1
ATOM 2568 O O . TYR A 1 318 ? 39.768 35.260 -54.627 1.00 69.50 318 TYR A O 1
ATOM 2576 N N . GLY A 1 319 ? 40.579 33.460 -55.691 1.00 59.50 319 GLY A N 1
ATOM 2577 C CA . GLY A 1 319 ? 41.438 32.966 -54.613 1.00 59.50 319 GLY A CA 1
ATOM 2578 C C . GLY A 1 319 ? 42.715 33.759 -54.339 1.00 59.50 319 GLY A C 1
ATOM 2579 O O . GLY A 1 319 ? 43.305 33.596 -53.273 1.00 59.50 319 GLY A O 1
ATOM 2580 N N . SER A 1 320 ? 43.115 34.675 -55.225 1.00 56.91 320 SER A N 1
ATOM 2581 C CA . SER A 1 320 ? 44.297 35.527 -55.010 1.00 56.91 320 SER A CA 1
ATOM 2582 C C . SER A 1 320 ? 44.147 36.526 -53.846 1.00 56.91 320 SER A C 1
ATOM 2584 O O . SER A 1 320 ? 45.110 37.227 -53.532 1.00 56.91 320 SER A O 1
ATOM 2586 N N . SER A 1 321 ? 42.975 36.647 -53.209 1.00 53.88 321 SER A N 1
ATOM 2587 C CA . SER A 1 321 ? 42.758 37.657 -52.158 1.00 53.88 321 SER A CA 1
ATOM 2588 C C . SER A 1 321 ? 42.048 37.178 -50.884 1.00 53.88 321 SER A C 1
ATOM 2590 O O . SER A 1 321 ? 41.883 37.991 -49.978 1.00 53.88 321 SER A O 1
ATOM 2592 N N . SER A 1 322 ? 41.652 35.904 -50.739 1.00 49.19 322 SER A N 1
ATOM 2593 C CA . SER A 1 322 ? 40.939 35.465 -49.513 1.00 49.19 322 SER A CA 1
ATOM 2594 C C . SER A 1 322 ? 41.107 33.999 -49.081 1.00 49.19 322 SER A C 1
ATOM 2596 O O . SER A 1 322 ? 40.497 33.576 -48.098 1.00 49.19 322 SER A O 1
ATOM 2598 N N . LEU A 1 323 ? 41.960 33.209 -49.740 1.00 48.47 323 LEU A N 1
ATOM 2599 C CA . LEU A 1 323 ? 42.046 31.753 -49.532 1.00 48.47 323 LEU A CA 1
ATOM 2600 C C . LEU A 1 323 ? 42.954 31.309 -48.364 1.00 48.47 323 LEU A C 1
ATOM 2602 O O . LEU A 1 323 ? 43.413 30.172 -48.330 1.00 48.47 323 LEU A O 1
ATOM 2606 N N . THR A 1 324 ? 43.194 32.175 -47.376 1.00 48.25 324 THR A N 1
ATOM 2607 C CA . THR A 1 324 ? 43.813 31.780 -46.094 1.00 48.25 324 THR A CA 1
ATOM 2608 C C . THR A 1 324 ? 42.796 31.522 -44.980 1.00 48.25 324 THR A C 1
ATOM 2610 O O . THR A 1 324 ? 43.181 30.984 -43.946 1.00 48.25 324 THR A O 1
ATOM 2613 N N . SER A 1 325 ? 41.505 31.843 -45.157 1.00 46.84 325 SER A N 1
ATOM 2614 C CA . SER A 1 325 ? 40.485 31.639 -44.107 1.00 46.84 325 SER A CA 1
ATOM 2615 C C . SER A 1 325 ? 39.514 30.481 -44.353 1.00 46.84 325 SER A C 1
ATOM 2617 O O . SER A 1 325 ? 38.840 30.047 -43.422 1.00 46.84 325 SER A O 1
ATOM 2619 N N . TRP A 1 326 ? 39.479 29.918 -45.563 1.00 43.75 326 TRP A N 1
ATOM 2620 C CA . TRP A 1 326 ? 38.591 28.807 -45.920 1.00 43.75 326 TRP A CA 1
ATOM 2621 C C . TRP A 1 326 ? 39.387 27.548 -46.242 1.00 43.75 326 TRP A C 1
ATOM 2623 O O . TRP A 1 326 ? 39.330 27.034 -47.354 1.00 43.75 326 TRP A O 1
ATOM 2633 N N . ASN A 1 327 ? 40.167 27.053 -45.282 1.00 52.84 327 ASN A N 1
ATOM 2634 C CA . ASN A 1 327 ? 40.775 25.735 -45.437 1.00 52.84 327 ASN A CA 1
ATOM 2635 C C . ASN A 1 327 ? 40.875 24.878 -44.157 1.00 52.84 327 ASN A C 1
ATOM 2637 O O . ASN A 1 327 ? 41.962 24.425 -43.800 1.00 52.84 327 ASN A O 1
ATOM 2641 N N . PRO A 1 328 ? 39.744 24.585 -43.480 1.00 48.72 328 PRO A N 1
ATOM 2642 C CA . PRO A 1 328 ? 39.635 23.369 -42.681 1.00 48.72 328 PRO A CA 1
ATOM 2643 C C . PRO A 1 328 ? 38.803 22.265 -43.354 1.00 48.72 328 PRO A C 1
ATOM 2645 O O . PRO A 1 328 ? 38.875 21.134 -42.907 1.00 48.72 328 PRO A O 1
ATOM 2648 N N . MET A 1 329 ? 38.003 22.533 -44.397 1.00 42.31 329 MET A N 1
ATOM 2649 C CA . MET A 1 329 ? 37.194 21.471 -45.035 1.00 42.31 329 MET A CA 1
ATOM 2650 C C . MET A 1 329 ? 37.905 20.751 -46.188 1.00 42.31 329 MET A C 1
ATOM 2652 O O . MET A 1 329 ? 37.678 19.563 -46.388 1.00 42.31 329 MET A O 1
ATOM 2656 N N . LEU A 1 330 ? 38.779 21.434 -46.929 1.00 45.47 330 LEU A N 1
ATOM 2657 C CA . LEU A 1 330 ? 39.506 20.843 -48.062 1.00 45.47 330 LEU A CA 1
ATOM 2658 C C . LEU A 1 330 ? 40.729 20.031 -47.598 1.00 45.47 330 LEU A C 1
ATOM 2660 O O . LEU A 1 330 ? 41.077 19.030 -48.214 1.00 45.47 330 LEU A O 1
ATOM 2664 N N . THR A 1 331 ? 41.311 20.375 -46.446 1.00 45.12 331 THR A N 1
ATOM 2665 C CA . THR A 1 331 ? 42.367 19.591 -45.785 1.00 45.12 331 THR A CA 1
ATOM 2666 C C . THR A 1 331 ? 41.882 18.240 -45.249 1.00 45.12 331 THR A C 1
ATOM 2668 O O . THR A 1 331 ? 42.656 17.289 -45.250 1.00 45.12 331 THR A O 1
ATOM 2671 N N . TYR A 1 332 ? 40.610 18.106 -44.854 1.00 41.03 332 TYR A N 1
ATOM 2672 C CA . TYR A 1 332 ? 40.067 16.813 -44.404 1.00 41.03 332 TYR A CA 1
ATOM 2673 C C . TYR A 1 332 ? 39.759 15.847 -45.555 1.00 41.03 332 TYR A C 1
ATOM 2675 O O . TYR A 1 332 ? 39.837 14.638 -45.361 1.00 41.03 332 TYR A O 1
ATOM 2683 N N . LEU A 1 333 ? 39.464 16.356 -46.755 1.00 40.62 333 LEU A N 1
ATOM 2684 C CA . LEU A 1 333 ? 39.211 15.520 -47.935 1.00 40.62 333 LEU A CA 1
ATOM 2685 C C . LEU A 1 333 ? 40.496 14.953 -48.561 1.00 40.62 333 LEU A C 1
ATOM 2687 O O . LEU A 1 333 ? 40.440 13.880 -49.146 1.00 40.62 333 LEU A O 1
ATOM 2691 N N . CYS A 1 334 ? 41.651 15.601 -48.378 1.00 35.84 334 CYS A N 1
ATOM 2692 C CA . CYS A 1 334 ? 42.947 15.073 -48.832 1.00 35.84 334 CYS A CA 1
ATOM 2693 C C . CYS A 1 334 ? 43.653 14.157 -47.815 1.00 35.84 334 CYS A C 1
ATOM 2695 O O . CYS A 1 334 ? 44.723 13.648 -48.119 1.00 35.84 334 CYS A O 1
ATOM 2697 N N . SER A 1 335 ? 43.104 13.953 -46.610 1.00 34.72 335 SER A N 1
ATOM 2698 C CA . SER A 1 335 ? 43.699 13.048 -45.608 1.00 34.72 335 SER A CA 1
ATOM 2699 C C . SER A 1 335 ? 43.063 11.651 -45.597 1.00 34.72 335 SER A C 1
ATOM 2701 O O . SER A 1 335 ? 43.395 10.836 -44.736 1.00 34.72 335 SER A O 1
ATOM 2703 N N . ILE A 1 336 ? 42.141 11.382 -46.523 1.00 42.81 336 ILE A N 1
ATOM 2704 C CA . ILE A 1 336 ? 41.536 10.066 -46.744 1.00 42.81 336 ILE A CA 1
ATOM 2705 C C . ILE A 1 336 ? 41.665 9.749 -48.238 1.00 42.81 336 ILE A C 1
ATOM 2707 O O . ILE A 1 336 ? 40.664 9.699 -48.939 1.00 42.81 336 ILE A O 1
ATOM 2711 N N . PHE A 1 337 ? 42.901 9.653 -48.723 1.00 34.34 337 PHE A N 1
ATOM 2712 C CA . PHE A 1 337 ? 43.336 8.829 -49.855 1.00 34.34 337 PHE A CA 1
ATOM 2713 C C . PHE A 1 337 ? 44.857 8.692 -49.794 1.00 34.34 337 PHE A C 1
ATOM 2715 O O . PHE A 1 337 ? 45.527 9.724 -49.555 1.00 34.34 337 PHE A O 1
#

Radius of gyration: 81.84 Å; Cα contacts (8 Å, |Δi|>4): 39; chains: 1; bounding box: 158×81×213 Å

Solvent-accessible surface area (backbone atoms only — not comparable to full-atom values): 21081 Å² total; per-residue (Å²): 133,88,83,86,88,87,81,88,81,86,88,84,90,79,82,91,72,89,79,88,77,83,78,84,80,92,72,87,74,78,75,81,80,79,78,82,80,78,81,79,76,82,84,82,84,86,86,85,88,83,91,84,88,86,85,87,88,86,83,87,89,84,89,79,90,82,90,85,86,88,85,88,90,88,83,91,47,93,76,52,51,62,53,47,51,52,46,52,52,48,54,45,54,47,50,52,48,52,50,51,49,53,47,50,54,47,51,52,49,49,54,49,50,54,52,50,49,57,48,50,53,54,51,51,50,51,52,50,53,50,49,52,49,52,51,50,51,51,50,52,50,52,51,50,52,51,50,53,50,51,53,49,51,53,49,54,52,52,52,51,53,51,52,50,51,52,48,52,51,56,49,48,56,51,48,53,52,48,53,52,49,52,50,53,54,49,53,51,53,52,50,54,51,49,52,52,49,52,53,49,50,53,48,51,48,51,51,49,51,54,59,73,69,52,67,86,82,66,84,49,69,67,60,53,51,55,50,50,53,52,48,52,54,50,50,52,52,50,47,47,74,73,45,68,83,60,81,87,62,74,91,79,56,55,72,67,62,52,50,55,48,39,72,75,35,82,58,47,74,66,31,56,76,77,41,45,67,60,54,51,42,52,54,54,49,50,54,49,46,47,75,62,58,66,43,96,51,75,91,57,52,72,67,56,48,49,50,50,54,51,48,51,55,51,50,54,70,61,42,82,78,61,65,85,78,78,64,74,70,64,59,59,62,65,72,73,116